Protein AF-K0SGG7-F1 (afdb_monomer_lite)

Sequence (186 aa):
MVKIPDVDVLGKLGVQNRNERGLVSVMPSTERYFGEELRRTAPKGVGAFLMSQSQQLAMELYESRIASMQRFVAMTVMFHQMGDRVQSFFPKISFGLLGYRMDRTHSIMRIATTASPVSGADVRDQMVELHLRLKIEKAVNLVIRHFNRWKAAKNKRELAELRSSMTMSPGSPSMDKIDEGSLKSE

pLDDT: mean 72.49, std 15.98, range [37.81, 96.38]

Organism: Thalassiosira oceanica (NCBI:txid159749)

Radius of gyration: 40.52 Å; chains: 1; bounding box: 66×115×80 Å

Foldseek 3Di:
DDDDCVVVVVVVVPPQCADPVRDNDDDPDPDPDPCPVVVVPDDPPDDPVVSVVVVVVVVCCCVVPPVVVVVVVVCVVVVVVVLVVVQVPCCVVVVNPDHRDSVVVVVVVVVVCVVDPCDPVNVVVVVVVVVVVVVVVVVVVVVVVVVVVVVVVVVVVVVVVVVVVVPPDPDDDDDDDDDDDDDDDD

Structure (mmCIF, N/CA/C/O backbone):
data_AF-K0SGG7-F1
#
_entry.id   AF-K0SGG7-F1
#
loop_
_atom_site.group_PDB
_atom_site.id
_atom_site.type_symbol
_atom_site.label_atom_id
_atom_site.label_alt_id
_atom_site.label_comp_id
_atom_site.label_asym_id
_atom_site.label_entity_id
_atom_site.label_seq_id
_atom_site.pdbx_PDB_ins_code
_atom_site.Cartn_x
_atom_site.Cartn_y
_atom_site.Cartn_z
_atom_site.occupancy
_atom_site.B_iso_or_equiv
_atom_site.auth_seq_id
_atom_site.auth_comp_id
_atom_site.auth_asym_id
_atom_site.auth_atom_id
_atom_site.pdbx_PDB_model_num
ATOM 1 N N . MET A 1 1 ? -12.106 -39.155 31.235 1.00 37.81 1 MET A N 1
ATOM 2 C CA . MET A 1 1 ? -11.267 -38.894 30.046 1.00 37.81 1 MET A CA 1
ATOM 3 C C . MET A 1 1 ? -12.008 -37.869 29.193 1.00 37.81 1 MET A C 1
ATOM 5 O O . MET A 1 1 ? -13.002 -38.212 28.567 1.00 37.81 1 MET A O 1
ATOM 9 N N . VAL A 1 2 ? -11.651 -36.588 29.323 1.00 40.16 2 VAL A N 1
ATOM 10 C CA . VAL A 1 2 ? -12.364 -35.461 28.695 1.00 40.16 2 VAL A CA 1
ATOM 11 C C . VAL A 1 2 ? -12.001 -35.438 27.211 1.00 40.16 2 VAL A C 1
ATOM 13 O O . VAL A 1 2 ? -10.838 -35.247 26.871 1.00 40.16 2 VAL A O 1
ATOM 16 N N . LYS A 1 3 ? -12.972 -35.702 26.330 1.00 42.56 3 LYS A N 1
ATOM 17 C CA . LYS A 1 3 ? -12.786 -35.583 24.878 1.00 42.56 3 LYS A CA 1
ATOM 18 C C . LYS A 1 3 ? -12.778 -34.099 24.527 1.00 42.56 3 LYS A C 1
ATOM 20 O O . LYS A 1 3 ? -13.808 -33.444 24.641 1.00 42.56 3 LYS A O 1
ATOM 25 N N . ILE A 1 4 ? -11.610 -33.582 24.164 1.00 44.66 4 ILE A N 1
ATOM 26 C CA . ILE A 1 4 ? -11.428 -32.194 23.739 1.00 44.66 4 ILE A CA 1
ATOM 27 C C . ILE A 1 4 ? -11.981 -32.078 22.304 1.00 44.66 4 ILE A C 1
ATOM 29 O O . ILE A 1 4 ? -11.434 -32.724 21.409 1.00 44.66 4 ILE A O 1
ATOM 33 N N . PRO A 1 5 ? -13.057 -31.306 22.066 1.00 55.66 5 PRO A N 1
ATOM 34 C CA . PRO A 1 5 ? -13.707 -31.199 20.755 1.00 55.66 5 PRO A CA 1
ATOM 35 C C . PRO A 1 5 ? -12.853 -30.475 19.698 1.00 55.66 5 PRO A C 1
ATOM 37 O O . PRO A 1 5 ? -13.128 -30.590 18.506 1.00 55.66 5 PRO A O 1
ATOM 40 N N . ASP A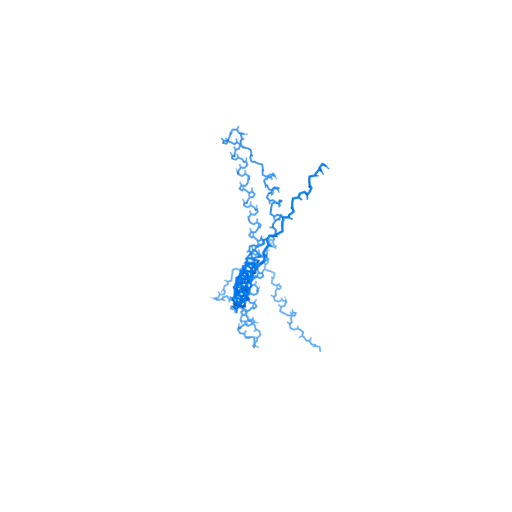 1 6 ? -11.791 -29.778 20.108 1.00 48.44 6 ASP A N 1
ATOM 41 C CA . ASP A 1 6 ? -10.968 -28.953 19.215 1.00 48.44 6 ASP A CA 1
ATOM 42 C C . ASP A 1 6 ? -10.125 -29.775 18.223 1.00 48.44 6 ASP A C 1
ATOM 44 O O . ASP A 1 6 ? -9.801 -29.300 17.133 1.00 48.44 6 ASP A O 1
ATOM 48 N N . VAL A 1 7 ? -9.812 -31.037 18.546 1.00 52.78 7 VAL A N 1
ATOM 49 C CA . VAL A 1 7 ? -8.990 -31.909 17.683 1.00 52.78 7 VAL A CA 1
ATOM 50 C C . VAL A 1 7 ? -9.798 -32.463 16.499 1.00 52.78 7 VAL A C 1
ATOM 52 O O . VAL A 1 7 ? -9.273 -32.583 15.393 1.00 52.78 7 VAL A O 1
ATOM 55 N N . ASP A 1 8 ? -11.098 -32.716 16.688 1.00 49.19 8 ASP A N 1
ATOM 56 C CA . ASP A 1 8 ? -11.995 -33.194 15.621 1.00 49.19 8 ASP A CA 1
ATOM 57 C C . ASP A 1 8 ? -12.327 -32.093 14.596 1.00 49.19 8 ASP A C 1
ATOM 59 O O . ASP A 1 8 ? -12.570 -32.377 13.420 1.00 49.19 8 ASP A O 1
ATOM 63 N N . VAL A 1 9 ? -12.302 -30.821 15.010 1.00 52.97 9 VAL A N 1
ATOM 64 C CA . VAL A 1 9 ? -12.482 -29.672 14.104 1.00 52.97 9 VAL A CA 1
ATOM 65 C C . VAL A 1 9 ? -11.245 -29.480 13.217 1.00 52.97 9 VAL A C 1
ATOM 67 O O . VAL A 1 9 ? -11.381 -29.223 12.021 1.00 52.97 9 VAL A O 1
ATOM 70 N N . LEU A 1 10 ? -10.042 -29.700 13.761 1.00 45.69 10 LEU A N 1
ATOM 71 C CA . LEU A 1 10 ? -8.783 -29.684 13.004 1.00 45.69 10 LEU A CA 1
ATOM 72 C C . LEU A 1 10 ? -8.690 -30.826 11.979 1.00 45.69 10 LEU A C 1
ATOM 74 O O . LEU A 1 10 ? -8.174 -30.617 10.882 1.00 45.69 10 LEU A O 1
ATOM 78 N N . GLY A 1 11 ? -9.254 -32.000 12.281 1.00 47.16 11 GLY A N 1
ATOM 79 C CA . GLY A 1 11 ? -9.322 -33.127 11.342 1.00 47.16 11 GLY A CA 1
ATOM 80 C C . GLY A 1 11 ? -10.109 -32.821 10.059 1.00 47.16 11 GLY A C 1
ATOM 81 O O . GLY A 1 11 ? -9.769 -33.327 8.991 1.00 47.16 11 GLY A O 1
ATOM 82 N N . LYS A 1 12 ? -11.108 -31.928 10.123 1.00 50.53 12 LYS A N 1
ATOM 83 C CA . LYS A 1 12 ? -11.888 -31.480 8.952 1.00 50.53 12 LYS A CA 1
ATOM 84 C C . LYS A 1 12 ? -11.182 -30.426 8.097 1.00 50.53 12 LYS A C 1
ATOM 86 O O . LYS A 1 12 ? -11.562 -30.238 6.947 1.00 50.53 12 LYS A O 1
ATOM 91 N N . LEU A 1 13 ? -10.145 -29.769 8.617 1.00 48.81 13 LEU A N 1
ATOM 92 C CA . LEU A 1 13 ? -9.285 -28.864 7.842 1.00 48.81 13 LEU A CA 1
ATOM 93 C C . LEU A 1 13 ? -8.220 -29.625 7.031 1.00 48.81 13 LEU A C 1
ATOM 95 O O . LEU A 1 13 ? -7.552 -29.037 6.185 1.00 48.81 13 LEU A O 1
ATOM 99 N N . GLY A 1 14 ? -8.088 -30.938 7.247 1.00 47.44 14 GLY A N 1
ATOM 100 C CA . GLY A 1 14 ? -7.178 -31.833 6.530 1.00 47.44 14 GLY A CA 1
ATOM 101 C C . GLY A 1 14 ? -7.627 -32.226 5.118 1.00 47.44 14 GLY A C 1
ATOM 102 O O . GLY A 1 14 ? -7.143 -33.230 4.596 1.00 47.44 14 GLY A O 1
ATOM 103 N N . VAL A 1 15 ? -8.545 -31.482 4.486 1.00 55.03 15 VAL A N 1
ATOM 104 C CA . VAL A 1 15 ? -8.919 -31.730 3.086 1.00 55.03 15 VAL A CA 1
ATOM 105 C C . VAL A 1 15 ? -7.696 -31.461 2.211 1.00 55.03 15 VAL A C 1
ATOM 107 O O . VAL A 1 15 ? -7.293 -30.315 2.000 1.00 55.03 15 VAL A O 1
ATOM 110 N N . GLN A 1 16 ? -7.093 -32.534 1.696 1.00 53.56 16 GLN A N 1
ATOM 111 C CA . GLN A 1 16 ? -6.035 -32.480 0.693 1.00 53.56 16 GLN A CA 1
ATOM 112 C C . GLN A 1 16 ? -6.630 -32.013 -0.637 1.00 53.56 16 GLN A C 1
ATOM 114 O O . GLN A 1 16 ? -6.822 -32.792 -1.561 1.00 53.56 16 GLN A O 1
ATOM 119 N N . ASN A 1 17 ? -6.937 -30.723 -0.745 1.00 56.38 17 ASN A N 1
ATOM 120 C CA . ASN A 1 17 ? -7.417 -30.118 -1.982 1.00 56.38 17 ASN A CA 1
ATOM 121 C C . ASN A 1 17 ? -6.219 -29.848 -2.906 1.00 56.38 17 ASN A C 1
ATOM 123 O O . ASN A 1 17 ? -5.926 -28.706 -3.245 1.00 56.38 17 ASN A O 1
ATOM 127 N N . ARG A 1 18 ? -5.424 -30.885 -3.198 1.00 58.94 18 ARG A N 1
ATOM 128 C CA . ARG A 1 18 ? -4.239 -30.808 -4.057 1.00 58.94 18 ARG A CA 1
ATOM 129 C C . ARG A 1 18 ? -4.514 -31.550 -5.358 1.00 58.94 18 ARG A C 1
ATOM 131 O O . ARG A 1 18 ? -4.911 -32.707 -5.334 1.00 58.94 18 ARG A O 1
ATOM 138 N N . ASN A 1 19 ? -4.268 -30.891 -6.484 1.00 61.97 19 ASN A N 1
ATOM 139 C CA . ASN A 1 19 ? -4.365 -31.515 -7.805 1.00 61.97 19 ASN A CA 1
ATOM 140 C C . ASN A 1 19 ? -3.227 -32.535 -7.995 1.00 61.97 19 ASN A C 1
ATOM 142 O O . ASN A 1 19 ? -2.261 -32.520 -7.236 1.00 61.97 19 ASN A O 1
ATOM 146 N N . GLU A 1 20 ? -3.266 -33.351 -9.055 1.00 68.88 20 GLU A N 1
ATOM 147 C CA . GLU A 1 20 ? -2.219 -34.345 -9.400 1.00 68.88 20 GLU A CA 1
ATOM 148 C C . GLU A 1 20 ? -0.790 -33.761 -9.456 1.00 68.88 20 GLU A C 1
ATOM 150 O O . GLU A 1 20 ? 0.199 -34.473 -9.319 1.00 68.88 20 GLU A O 1
ATOM 155 N N . ARG A 1 21 ? -0.670 -32.435 -9.605 1.00 65.50 21 ARG A N 1
ATOM 156 C CA . ARG A 1 21 ? 0.591 -31.674 -9.588 1.00 65.50 21 ARG A CA 1
ATOM 157 C C . ARG A 1 21 ? 1.017 -31.179 -8.196 1.00 65.50 21 ARG A C 1
ATOM 159 O O . ARG A 1 21 ? 1.924 -30.362 -8.092 1.00 65.50 21 ARG A O 1
ATOM 166 N N . GLY A 1 22 ? 0.326 -31.582 -7.132 1.00 61.31 22 GLY A N 1
ATOM 167 C CA . GLY A 1 22 ? 0.581 -31.154 -5.751 1.00 61.31 22 GLY A CA 1
ATOM 168 C C . GLY A 1 22 ? 0.162 -29.713 -5.423 1.00 61.31 22 GLY A C 1
ATOM 169 O O . GLY A 1 22 ? 0.377 -29.258 -4.300 1.00 61.31 22 GLY A O 1
ATOM 170 N N . LEU A 1 23 ? -0.444 -28.993 -6.372 1.00 59.16 23 LEU A N 1
ATOM 171 C CA . LEU A 1 23 ? -0.914 -27.619 -6.187 1.00 59.16 23 LEU A CA 1
ATOM 172 C C . LEU A 1 23 ? -2.240 -27.600 -5.434 1.00 59.16 23 LEU A C 1
ATOM 174 O O . LEU A 1 23 ? -3.168 -28.304 -5.827 1.00 59.16 23 LEU A O 1
ATOM 178 N N . VAL A 1 24 ? -2.334 -26.766 -4.395 1.00 62.03 24 VAL A N 1
ATOM 179 C CA . VAL A 1 24 ? -3.589 -26.543 -3.669 1.00 62.03 24 VAL A CA 1
ATOM 180 C C . VAL A 1 24 ? -4.576 -25.842 -4.602 1.00 62.03 24 VAL A C 1
ATOM 182 O O . VAL A 1 24 ? -4.374 -24.684 -4.961 1.00 62.03 24 VAL A O 1
ATOM 185 N N . SER A 1 25 ? -5.622 -26.549 -5.012 1.00 55.91 25 SER A N 1
ATOM 186 C CA . SER A 1 25 ? -6.705 -26.023 -5.832 1.00 55.91 25 SER A CA 1
ATOM 187 C C . SER A 1 25 ? -7.903 -25.781 -4.940 1.00 55.91 25 SER A C 1
ATOM 189 O O . SER A 1 25 ? -8.559 -26.713 -4.485 1.00 55.91 25 SER A O 1
ATOM 191 N N . VAL A 1 26 ? -8.187 -24.512 -4.670 1.00 61.28 26 VAL A N 1
ATOM 192 C CA . VAL A 1 26 ? -9.424 -24.136 -3.993 1.00 61.28 26 VAL A CA 1
ATOM 193 C C . VAL A 1 26 ? -10.529 -24.202 -5.040 1.00 61.28 26 VAL A C 1
ATOM 195 O O . VAL A 1 26 ? -10.534 -23.419 -5.989 1.00 61.28 26 VAL A O 1
ATOM 198 N N . MET A 1 27 ? -11.428 -25.177 -4.909 1.00 59.50 27 MET A N 1
ATOM 199 C CA . MET A 1 27 ? -12.623 -25.235 -5.747 1.00 59.50 27 MET A CA 1
ATOM 200 C C . MET A 1 27 ? -13.477 -23.980 -5.504 1.00 59.50 27 MET A C 1
ATOM 202 O O . MET A 1 27 ? -13.583 -23.536 -4.357 1.00 59.50 27 MET A O 1
ATOM 206 N N . PRO A 1 28 ? -14.069 -23.384 -6.554 1.00 66.44 28 PRO A N 1
ATOM 207 C CA . PRO A 1 28 ? -14.982 -22.262 -6.384 1.00 66.44 28 PRO A CA 1
ATOM 208 C C . PRO A 1 28 ? -16.158 -22.688 -5.498 1.00 66.44 28 PRO A C 1
ATOM 210 O O . PRO A 1 28 ? -16.690 -23.787 -5.656 1.00 66.44 28 PRO A O 1
ATOM 213 N N . SER A 1 29 ? -16.546 -21.826 -4.556 1.00 66.62 29 SER A N 1
ATOM 214 C CA . SER A 1 29 ? -17.662 -22.110 -3.652 1.00 66.62 29 SER A CA 1
ATOM 215 C C . SER A 1 29 ? -18.959 -22.274 -4.446 1.00 66.62 29 SER A C 1
ATOM 217 O O . SER A 1 29 ? -19.308 -21.416 -5.257 1.00 66.62 29 SER A O 1
ATOM 219 N N . THR A 1 30 ? -19.672 -23.373 -4.205 1.00 78.06 30 THR A N 1
ATOM 220 C CA . THR A 1 30 ? -21.016 -23.627 -4.747 1.00 78.06 30 THR A CA 1
ATOM 221 C C . THR A 1 30 ? -22.123 -23.198 -3.781 1.00 78.06 30 THR A C 1
ATOM 223 O O . THR A 1 30 ? -23.287 -23.533 -3.994 1.00 78.06 30 THR A O 1
ATOM 226 N N . GLU A 1 31 ? -21.773 -22.507 -2.694 1.00 76.69 31 GLU A N 1
ATOM 227 C CA . GLU A 1 31 ? -22.729 -22.037 -1.693 1.00 76.69 31 GLU A CA 1
ATOM 228 C C . GLU A 1 31 ? -23.662 -20.964 -2.273 1.00 76.69 31 GLU A C 1
ATOM 230 O O . GLU A 1 31 ? -23.243 -20.082 -3.026 1.00 76.69 31 GLU A O 1
ATOM 235 N N . ARG A 1 32 ? -24.941 -20.999 -1.881 1.00 73.94 32 ARG A N 1
ATOM 236 C CA . ARG A 1 32 ? -25.926 -19.961 -2.226 1.00 73.94 32 ARG A CA 1
ATOM 237 C C . ARG A 1 32 ? -25.640 -18.644 -1.519 1.00 73.94 32 ARG A C 1
ATOM 239 O O . ARG A 1 32 ? -25.961 -17.582 -2.045 1.00 73.94 32 ARG A O 1
ATOM 246 N N . TYR A 1 33 ? -25.086 -18.716 -0.315 1.00 66.88 33 TYR A N 1
ATOM 247 C CA . TYR A 1 33 ? -24.616 -17.563 0.435 1.00 66.88 33 TYR A CA 1
ATOM 248 C C . TYR A 1 33 ? -23.367 -17.941 1.224 1.00 66.88 33 TYR A C 1
ATOM 250 O O . TYR A 1 33 ? -23.229 -19.065 1.698 1.00 66.88 33 TYR A O 1
ATOM 258 N N . PHE A 1 34 ? -22.467 -16.976 1.379 1.00 62.06 34 PHE A N 1
ATOM 259 C CA . PHE A 1 34 ? -21.179 -17.190 2.025 1.00 62.06 34 PHE A CA 1
ATOM 260 C C . PHE A 1 34 ? -21.370 -17.651 3.481 1.00 62.06 34 PHE A C 1
ATOM 262 O O . PHE A 1 34 ? -21.938 -16.920 4.297 1.00 62.06 34 PHE A O 1
ATOM 269 N N . GLY A 1 35 ? -20.914 -18.861 3.820 1.00 67.94 35 GLY A N 1
ATOM 270 C CA . GLY A 1 35 ? -21.100 -19.451 5.153 1.00 67.94 35 GLY A CA 1
ATOM 271 C C . GLY A 1 35 ? -22.270 -20.412 5.298 1.00 67.94 35 GLY A C 1
ATOM 272 O O . GLY A 1 35 ? -22.618 -20.776 6.425 1.00 67.94 35 GLY A O 1
ATOM 273 N N . GLU A 1 36 ? -22.892 -20.818 4.195 1.00 73.62 36 GLU A N 1
ATOM 274 C CA . GLU A 1 36 ? -23.931 -21.844 4.190 1.00 73.62 36 GLU A CA 1
ATOM 275 C C . GLU A 1 36 ? -23.419 -23.172 4.768 1.00 73.62 36 GLU A C 1
ATOM 277 O O . GLU A 1 36 ? -24.056 -23.732 5.668 1.00 73.62 36 GLU A O 1
ATOM 282 N N . GLU A 1 37 ? -22.238 -23.641 4.353 1.00 73.56 37 GLU A N 1
ATOM 283 C CA . GLU A 1 37 ? -21.647 -24.862 4.902 1.00 73.56 37 GLU A CA 1
ATOM 284 C C . GLU A 1 37 ? -21.170 -24.679 6.339 1.00 73.56 37 GLU A C 1
ATOM 286 O O . GLU A 1 37 ? -21.310 -25.590 7.161 1.00 73.56 37 GLU A O 1
ATOM 291 N N . LEU A 1 38 ? -20.673 -23.489 6.688 1.00 70.81 38 LEU A N 1
ATOM 292 C CA . LEU A 1 38 ? -20.283 -23.179 8.062 1.00 70.81 38 LEU A CA 1
ATOM 293 C C . LEU A 1 38 ? -21.497 -23.278 8.995 1.00 70.81 38 LEU A C 1
ATOM 295 O O . LEU A 1 38 ? -21.431 -23.921 10.040 1.00 70.81 38 LEU A O 1
ATOM 299 N N . ARG A 1 39 ? -22.645 -22.714 8.592 1.00 71.31 39 ARG A N 1
ATOM 300 C CA . ARG A 1 39 ? -23.912 -22.815 9.335 1.00 71.31 39 ARG A CA 1
ATOM 301 C C . ARG A 1 39 ? -24.414 -24.253 9.425 1.00 71.31 39 ARG A C 1
ATOM 303 O O . ARG A 1 39 ? -24.956 -24.641 10.456 1.00 71.31 39 ARG A O 1
ATOM 310 N N . ARG A 1 40 ? -24.227 -25.043 8.366 1.00 75.38 40 ARG A N 1
ATOM 311 C CA . ARG A 1 40 ? -24.611 -26.461 8.322 1.00 75.38 40 ARG A CA 1
ATOM 312 C C . ARG A 1 40 ? -23.744 -27.338 9.229 1.00 75.38 40 ARG A C 1
ATOM 314 O O . ARG A 1 40 ? -24.234 -28.336 9.751 1.00 75.38 40 ARG A O 1
ATOM 321 N N . THR A 1 41 ? -22.475 -26.985 9.405 1.00 75.94 41 THR A N 1
ATOM 322 C CA . THR A 1 41 ? -21.497 -27.760 10.186 1.00 75.94 41 THR A CA 1
ATOM 323 C C . THR A 1 41 ? -21.321 -27.272 11.624 1.00 75.94 41 THR A C 1
ATOM 325 O O . THR A 1 41 ? -20.716 -27.984 12.430 1.00 75.94 41 THR A O 1
ATOM 328 N N . ALA A 1 42 ? -21.864 -26.103 11.969 1.00 72.25 42 ALA A N 1
ATOM 329 C CA . ALA A 1 42 ? -21.743 -25.527 13.300 1.00 72.25 42 ALA A CA 1
ATOM 330 C C . ALA A 1 42 ? -22.472 -26.348 14.388 1.00 72.25 42 ALA A C 1
ATOM 332 O O . ALA A 1 42 ? -23.571 -26.865 14.158 1.00 72.25 42 ALA A O 1
ATOM 333 N N . PRO A 1 43 ? -21.903 -26.437 15.607 1.00 76.62 43 PRO A N 1
ATOM 334 C CA . PRO A 1 43 ? -22.569 -27.040 16.757 1.00 76.62 43 PRO A CA 1
ATOM 335 C C . PRO A 1 43 ? -23.897 -26.341 17.074 1.00 76.62 43 PRO A C 1
ATOM 337 O O . PRO A 1 43 ? -24.001 -25.112 17.036 1.00 76.62 43 PRO A O 1
ATOM 340 N N . LYS A 1 44 ? -24.920 -27.122 17.443 1.00 71.94 44 LYS A N 1
ATOM 341 C CA . LYS A 1 44 ? -26.218 -26.580 17.871 1.00 71.94 44 LYS A CA 1
ATOM 342 C C . LYS A 1 44 ? -26.013 -25.699 19.112 1.00 71.94 44 LYS A C 1
ATOM 344 O O . LYS A 1 44 ? -25.571 -26.198 20.140 1.00 71.94 44 LYS A O 1
ATOM 349 N N . GLY A 1 45 ? -26.329 -24.406 19.003 1.00 69.94 45 GLY A N 1
ATOM 350 C CA . GLY A 1 45 ? -26.199 -23.425 20.091 1.00 69.94 45 GLY A CA 1
ATOM 351 C C . GLY A 1 45 ? -25.192 -22.297 19.839 1.00 69.94 45 GLY A C 1
ATOM 352 O O . GLY A 1 45 ? -25.177 -21.331 20.598 1.00 69.94 45 GLY A O 1
ATOM 353 N N . VAL A 1 46 ? -24.391 -22.357 18.769 1.00 70.94 46 VAL A N 1
ATOM 354 C CA . VAL A 1 46 ? -23.535 -21.225 18.379 1.00 70.94 46 VAL A CA 1
ATOM 355 C C . VAL A 1 46 ? -24.406 -20.113 17.790 1.00 70.94 46 VAL A C 1
ATOM 357 O O . VAL A 1 46 ? -25.076 -20.296 16.774 1.00 70.94 46 VAL A O 1
ATOM 360 N N . GLY A 1 47 ? -24.424 -18.953 18.449 1.00 74.62 47 GLY A N 1
ATOM 361 C CA . GLY A 1 47 ? -25.181 -17.789 17.993 1.00 74.62 47 GLY A CA 1
ATOM 362 C C . GLY A 1 47 ? -24.651 -17.240 16.664 1.00 74.62 47 GLY A C 1
ATOM 363 O O . GLY A 1 47 ? -23.441 -17.205 16.436 1.00 74.62 47 GLY A O 1
ATOM 364 N N . ALA A 1 48 ? -25.555 -16.747 15.810 1.00 74.25 48 ALA A N 1
ATOM 365 C CA . ALA A 1 48 ? -25.229 -16.198 14.486 1.00 74.25 48 ALA A CA 1
ATOM 366 C C . ALA A 1 48 ? -24.142 -15.102 14.524 1.00 74.25 48 ALA A C 1
ATOM 368 O O . ALA A 1 48 ? -23.347 -14.974 13.597 1.00 74.25 48 ALA A O 1
ATOM 369 N N . PHE A 1 49 ? -24.068 -14.355 15.627 1.00 76.06 49 PHE A N 1
ATOM 370 C CA . PHE A 1 49 ? -23.068 -13.313 15.845 1.00 76.06 49 PHE A CA 1
ATOM 371 C C . PHE A 1 49 ? -21.631 -13.854 15.961 1.00 76.06 49 PHE A C 1
ATOM 373 O O . PHE A 1 49 ? -20.721 -13.313 15.337 1.00 76.06 49 PHE A O 1
ATOM 380 N N . LEU A 1 50 ? -21.420 -14.950 16.700 1.00 76.00 50 LEU A N 1
ATOM 381 C CA . LEU A 1 50 ? -20.096 -15.577 16.830 1.00 76.00 50 LEU A CA 1
ATOM 382 C C . LEU A 1 50 ? -19.635 -16.185 15.503 1.00 76.00 50 LEU A C 1
ATOM 384 O O . LEU A 1 50 ? -18.458 -16.102 15.157 1.00 76.00 50 LEU A O 1
ATOM 388 N N . MET A 1 51 ? -20.573 -16.735 14.727 1.00 74.06 51 MET A N 1
ATOM 389 C CA . MET A 1 51 ? -20.277 -17.236 13.386 1.00 74.06 51 MET A CA 1
ATOM 390 C C . MET A 1 51 ? -19.807 -16.108 12.465 1.00 74.06 51 MET A C 1
ATOM 392 O O . MET A 1 51 ? -18.747 -16.233 11.856 1.00 74.06 51 MET A O 1
ATOM 396 N N . SER A 1 52 ? -20.521 -14.979 12.443 1.00 77.31 52 SER A N 1
ATOM 397 C CA . SER A 1 52 ? -20.127 -13.800 11.662 1.00 77.31 52 SER A CA 1
ATOM 398 C C . SER A 1 52 ? -18.732 -13.291 12.036 1.00 77.31 52 SER A C 1
ATOM 400 O O . SER A 1 52 ? -17.947 -12.972 11.147 1.00 77.31 52 SER A O 1
ATOM 402 N N . GLN A 1 53 ? -18.392 -13.242 13.330 1.00 77.50 53 GLN A N 1
ATOM 403 C CA . GLN A 1 53 ? -17.053 -12.827 13.764 1.00 77.50 53 GLN A CA 1
ATOM 404 C C . GLN A 1 53 ? -15.966 -13.801 13.309 1.00 77.50 53 GLN A C 1
ATOM 406 O O . GLN A 1 53 ? -14.928 -13.374 12.812 1.00 77.50 53 GLN A O 1
ATOM 411 N N . SER A 1 54 ? -16.207 -15.109 13.434 1.00 77.69 54 SER A N 1
ATOM 412 C CA . SER A 1 54 ? -15.243 -16.121 12.988 1.00 77.69 54 SER A CA 1
ATOM 413 C C . SER A 1 54 ? -14.988 -16.051 11.478 1.00 77.69 54 SER A C 1
ATOM 415 O O . SER A 1 54 ? -13.850 -16.191 11.032 1.00 77.69 54 SER A O 1
ATOM 417 N N . GLN A 1 55 ? -16.028 -15.759 10.692 1.00 78.44 55 GLN A N 1
ATOM 418 C CA . GLN A 1 55 ? -15.912 -15.569 9.249 1.00 78.44 55 GLN A CA 1
ATOM 419 C C . GLN A 1 55 ? -15.161 -14.293 8.896 1.00 78.44 55 GLN A C 1
ATOM 421 O O . GLN A 1 55 ? -14.300 -14.319 8.019 1.00 78.44 55 GLN A O 1
ATOM 426 N N . GLN A 1 56 ? -15.463 -13.188 9.578 1.00 78.19 56 GLN A N 1
ATOM 427 C CA . GLN A 1 56 ? -14.756 -11.931 9.371 1.00 78.19 56 GLN A CA 1
ATOM 428 C C . GLN A 1 56 ? -13.263 -12.091 9.671 1.00 78.19 56 GLN A C 1
ATOM 430 O O . GLN A 1 56 ? -12.433 -11.728 8.842 1.00 78.19 56 GLN A O 1
ATOM 435 N N . LEU A 1 57 ? -12.925 -12.740 10.787 1.00 77.62 57 LEU A N 1
ATOM 436 C CA . LEU A 1 57 ? -11.542 -13.041 11.142 1.00 77.62 57 LEU A CA 1
ATOM 437 C C . LEU A 1 57 ? -10.857 -13.918 10.082 1.00 77.62 57 LEU A C 1
ATOM 439 O O . LEU A 1 57 ? -9.723 -13.648 9.694 1.00 77.62 57 LEU A O 1
ATOM 443 N N . ALA A 1 58 ? -11.536 -14.951 9.576 1.00 77.88 58 ALA A N 1
ATOM 444 C CA . ALA A 1 58 ? -10.991 -15.809 8.525 1.00 77.88 58 ALA A CA 1
ATOM 445 C C . ALA A 1 58 ? -10.729 -15.038 7.219 1.00 77.88 58 ALA A C 1
ATOM 447 O O . ALA A 1 58 ? -9.688 -15.235 6.589 1.00 77.88 58 ALA A O 1
ATOM 448 N N . MET A 1 59 ? -11.632 -14.131 6.833 1.00 77.19 59 MET A N 1
ATOM 449 C CA . MET A 1 59 ? -11.446 -13.263 5.666 1.00 77.19 59 MET A CA 1
ATOM 450 C C . MET A 1 59 ? -10.282 -12.291 5.860 1.00 77.19 59 MET A C 1
ATOM 452 O O . MET A 1 59 ? -9.451 -12.158 4.965 1.00 77.19 59 MET A O 1
ATOM 456 N N . GLU A 1 60 ? -10.172 -11.660 7.029 1.00 76.06 60 GLU A N 1
ATOM 457 C CA . GLU A 1 60 ? -9.062 -10.759 7.353 1.00 76.06 60 GLU A CA 1
ATOM 458 C C . GLU A 1 60 ? -7.712 -11.492 7.341 1.00 76.06 60 GLU A C 1
ATOM 460 O O . GLU A 1 60 ? -6.724 -10.984 6.805 1.00 76.06 60 GLU A O 1
ATOM 465 N N . LEU A 1 61 ? -7.655 -12.719 7.865 1.00 77.50 61 LEU A N 1
ATOM 466 C CA . LEU A 1 61 ? -6.451 -13.553 7.826 1.00 77.50 61 LEU A CA 1
ATOM 467 C C . LEU A 1 61 ? -6.086 -13.977 6.398 1.00 77.50 61 LEU A C 1
ATOM 469 O O . LEU A 1 61 ? -4.913 -13.912 6.023 1.00 77.50 61 LEU A O 1
ATOM 473 N N . TYR A 1 62 ? -7.067 -14.374 5.586 1.00 82.44 62 TYR A N 1
ATOM 474 C CA . TYR A 1 62 ? -6.840 -14.702 4.179 1.00 82.44 62 TYR A CA 1
ATOM 475 C C . TYR A 1 62 ? -6.317 -13.491 3.399 1.00 82.44 62 TYR A C 1
ATOM 477 O O . TYR A 1 62 ? -5.311 -13.594 2.692 1.00 82.44 62 TYR A O 1
ATOM 485 N N . GLU A 1 63 ? -6.960 -12.338 3.566 1.00 76.25 63 GLU A N 1
ATOM 486 C CA . GLU A 1 63 ? -6.610 -11.104 2.869 1.00 76.25 63 GLU A CA 1
ATOM 487 C C . GLU A 1 63 ? -5.213 -10.610 3.270 1.00 76.25 63 GLU A C 1
ATOM 489 O O . GLU A 1 63 ? -4.380 -10.300 2.415 1.00 76.25 63 GLU A O 1
ATOM 494 N N . SER A 1 64 ? -4.924 -10.599 4.574 1.00 74.38 64 SER A N 1
ATOM 495 C CA . SER A 1 64 ? -3.655 -10.102 5.114 1.00 74.38 64 SER A CA 1
ATOM 496 C C . SER A 1 64 ? -2.462 -11.015 4.836 1.00 74.38 64 SER A C 1
ATOM 498 O O . SER A 1 64 ? -1.340 -10.510 4.737 1.00 74.38 64 SER A O 1
ATOM 500 N N . ARG A 1 65 ? -2.660 -12.334 4.698 1.00 77.12 65 ARG A N 1
ATOM 501 C CA . ARG A 1 65 ? -1.564 -13.304 4.515 1.00 77.12 65 ARG A CA 1
ATOM 502 C C . ARG A 1 65 ? -1.462 -13.851 3.101 1.00 77.12 65 ARG A C 1
ATOM 504 O O . ARG A 1 65 ? -0.380 -13.838 2.523 1.00 77.12 65 ARG A O 1
ATOM 511 N N . ILE A 1 66 ? -2.555 -14.380 2.564 1.00 80.25 66 ILE A N 1
ATOM 512 C CA . ILE A 1 66 ? -2.524 -15.140 1.313 1.00 80.25 66 ILE A CA 1
ATOM 513 C C . ILE A 1 66 ? -2.727 -14.205 0.127 1.00 80.25 66 ILE A C 1
ATOM 515 O O . ILE A 1 66 ? -1.881 -14.168 -0.767 1.00 80.25 66 ILE A O 1
ATOM 519 N N . ALA A 1 67 ? -3.802 -13.416 0.131 1.00 79.50 67 ALA A N 1
ATOM 520 C CA . ALA A 1 67 ? -4.114 -12.532 -0.987 1.00 79.50 67 ALA A CA 1
ATOM 521 C C . ALA A 1 67 ? -3.057 -11.430 -1.148 1.00 79.50 67 ALA A C 1
ATOM 523 O O . ALA A 1 67 ? -2.593 -11.171 -2.259 1.00 79.50 67 ALA A O 1
ATOM 524 N N . SER A 1 68 ? -2.612 -10.823 -0.043 1.00 80.06 68 SER A N 1
ATOM 525 C CA . SER A 1 68 ? -1.527 -9.834 -0.045 1.00 80.06 68 SER A CA 1
ATOM 526 C C . SER A 1 68 ? -0.234 -10.390 -0.662 1.00 80.06 68 SER A C 1
ATOM 528 O O . SER A 1 68 ? 0.360 -9.745 -1.527 1.00 80.06 68 SER A O 1
ATOM 530 N N . MET A 1 69 ? 0.163 -11.612 -0.294 1.00 84.12 69 MET A N 1
ATOM 531 C CA . MET A 1 69 ? 1.351 -12.281 -0.823 1.00 84.12 69 MET A CA 1
ATOM 532 C C . MET A 1 69 ? 1.198 -12.608 -2.309 1.00 84.12 69 MET A C 1
ATOM 534 O O . MET A 1 69 ? 2.115 -12.358 -3.088 1.00 84.12 69 MET A O 1
ATOM 538 N N . GLN A 1 70 ? 0.037 -13.113 -2.729 1.00 83.50 70 GLN A N 1
ATOM 539 C CA . GLN A 1 70 ? -0.241 -13.380 -4.142 1.00 83.50 70 GLN A CA 1
ATOM 540 C C . GLN A 1 70 ? -0.161 -12.101 -4.981 1.00 83.50 70 GLN A C 1
ATOM 542 O O . GLN A 1 70 ? 0.486 -12.100 -6.029 1.00 83.50 70 GLN A O 1
ATOM 547 N N . ARG A 1 71 ? -0.741 -10.991 -4.503 1.00 85.88 71 ARG A N 1
ATOM 548 C CA . ARG A 1 71 ? -0.637 -9.686 -5.175 1.00 85.88 71 ARG A CA 1
ATOM 549 C C . ARG A 1 71 ? 0.800 -9.177 -5.212 1.00 85.88 71 ARG A C 1
ATOM 551 O O . ARG A 1 71 ? 1.218 -8.653 -6.238 1.00 85.88 71 ARG A O 1
ATOM 558 N N . PHE A 1 72 ? 1.571 -9.362 -4.142 1.00 84.44 72 PHE A N 1
ATOM 559 C CA . PHE A 1 72 ? 2.979 -8.970 -4.101 1.00 84.44 72 PHE A CA 1
ATOM 560 C C . PHE A 1 72 ? 3.836 -9.757 -5.104 1.00 84.44 72 PHE A C 1
ATOM 562 O O . PHE A 1 72 ? 4.616 -9.167 -5.855 1.00 84.44 72 PHE A O 1
ATOM 569 N N . VAL A 1 73 ? 3.660 -11.079 -5.170 1.00 87.75 73 VAL A N 1
ATOM 570 C CA . VAL A 1 73 ? 4.365 -11.934 -6.136 1.00 87.75 73 VAL A CA 1
ATOM 571 C C . VAL A 1 73 ? 3.966 -11.565 -7.565 1.00 87.75 73 VAL A C 1
ATOM 573 O O . VAL A 1 73 ? 4.840 -11.357 -8.406 1.00 87.75 73 VAL A O 1
ATOM 576 N N . ALA A 1 74 ? 2.667 -11.405 -7.831 1.00 86.81 74 ALA A N 1
ATOM 577 C CA . ALA A 1 74 ? 2.172 -10.984 -9.139 1.00 86.81 74 ALA A CA 1
ATOM 578 C C . ALA A 1 74 ? 2.742 -9.617 -9.550 1.00 86.81 74 ALA A C 1
ATOM 580 O O . ALA A 1 74 ? 3.239 -9.473 -10.667 1.00 86.81 74 ALA A O 1
ATOM 581 N N . MET A 1 75 ? 2.746 -8.642 -8.634 1.00 85.94 75 MET A N 1
ATOM 582 C CA . MET A 1 75 ? 3.338 -7.324 -8.860 1.00 85.94 75 MET A CA 1
ATOM 583 C C . MET A 1 75 ? 4.827 -7.432 -9.188 1.00 85.94 75 MET A C 1
ATOM 585 O O . MET A 1 75 ? 5.270 -6.831 -10.159 1.00 85.94 75 MET A O 1
ATOM 589 N N . THR A 1 76 ? 5.582 -8.258 -8.461 1.00 84.81 76 THR A N 1
ATOM 590 C CA . THR A 1 76 ? 7.021 -8.450 -8.698 1.00 84.81 76 THR A CA 1
ATOM 591 C C . THR A 1 76 ? 7.298 -9.024 -10.090 1.00 84.81 76 THR A C 1
ATOM 593 O O . THR A 1 76 ? 8.178 -8.531 -10.796 1.00 84.81 76 THR A O 1
ATOM 596 N N . VAL A 1 77 ? 6.532 -10.033 -10.517 1.00 89.00 77 VAL A N 1
ATOM 597 C CA . VAL A 1 77 ? 6.687 -10.657 -11.842 1.00 89.00 77 VAL A CA 1
ATOM 598 C C . VAL A 1 77 ? 6.314 -9.680 -12.957 1.00 89.00 77 VAL A C 1
ATOM 600 O O . VAL A 1 77 ? 7.082 -9.506 -13.904 1.00 89.00 77 VAL A O 1
ATOM 603 N N . MET A 1 78 ? 5.170 -9.000 -12.833 1.00 85.25 78 MET A N 1
ATOM 604 C CA . MET A 1 78 ? 4.740 -8.008 -13.821 1.00 85.25 78 MET A CA 1
ATOM 605 C C . MET A 1 78 ? 5.729 -6.844 -13.907 1.00 85.25 78 MET A C 1
ATOM 607 O O . MET A 1 78 ? 6.097 -6.427 -15.003 1.00 85.25 78 MET A O 1
ATOM 611 N N . PHE A 1 79 ? 6.202 -6.345 -12.764 1.00 84.38 79 PHE A N 1
ATOM 612 C CA . PHE A 1 79 ? 7.175 -5.261 -12.701 1.00 84.38 79 PHE A CA 1
ATOM 613 C C . PHE A 1 79 ? 8.507 -5.654 -13.344 1.00 84.38 79 PHE A C 1
ATOM 615 O O . PHE A 1 79 ? 9.050 -4.883 -14.130 1.00 84.38 79 PHE A O 1
ATOM 622 N N . HIS A 1 80 ? 8.992 -6.875 -13.098 1.00 86.94 80 HIS A N 1
ATOM 623 C CA . HIS A 1 80 ? 10.195 -7.403 -13.741 1.00 86.94 80 HIS A CA 1
ATOM 624 C C . HIS A 1 80 ? 10.045 -7.468 -15.268 1.00 86.94 80 HIS A C 1
ATOM 626 O O . HIS A 1 80 ? 10.912 -6.992 -15.997 1.00 86.94 80 HIS A O 1
ATOM 632 N N . GLN A 1 81 ? 8.919 -7.991 -15.761 1.00 88.81 81 GLN A N 1
ATOM 633 C CA . GLN A 1 81 ? 8.664 -8.079 -17.199 1.00 88.81 81 GLN A CA 1
ATOM 634 C C . GLN A 1 81 ? 8.531 -6.695 -17.854 1.00 88.81 81 GLN A C 1
ATOM 636 O O . GLN A 1 81 ? 9.009 -6.480 -18.968 1.00 88.81 81 GLN A O 1
ATOM 641 N N . MET A 1 82 ? 7.888 -5.738 -17.179 1.00 85.31 82 MET A N 1
ATOM 642 C CA . MET A 1 82 ? 7.821 -4.354 -17.652 1.00 85.31 82 MET A CA 1
ATOM 643 C C . MET A 1 82 ? 9.203 -3.693 -17.659 1.00 85.31 82 MET A C 1
ATOM 645 O O . MET A 1 82 ? 9.541 -3.018 -18.629 1.00 85.31 82 MET A O 1
ATOM 649 N N . GLY A 1 83 ? 10.018 -3.919 -16.626 1.00 84.50 83 GLY A N 1
ATOM 650 C CA . GLY A 1 83 ? 11.384 -3.409 -16.536 1.00 84.50 83 GLY A CA 1
ATOM 651 C C . GLY A 1 83 ? 12.268 -3.876 -17.693 1.00 84.50 83 GLY A C 1
ATOM 652 O O . GLY A 1 83 ? 12.975 -3.060 -18.281 1.00 84.50 83 GLY A O 1
ATOM 653 N N . ASP A 1 84 ? 12.164 -5.146 -18.086 1.00 86.81 84 ASP A N 1
ATOM 654 C CA . ASP A 1 84 ? 12.918 -5.707 -19.216 1.00 86.81 84 ASP A CA 1
ATOM 655 C C . ASP A 1 84 ? 12.499 -5.086 -20.567 1.00 86.81 84 ASP A C 1
ATOM 657 O O . ASP A 1 84 ? 13.326 -4.722 -21.414 1.00 86.81 84 ASP A O 1
ATOM 661 N N . ARG A 1 85 ? 11.196 -4.833 -20.749 1.00 85.88 85 ARG A N 1
ATOM 662 C CA . ARG A 1 85 ? 10.694 -4.092 -21.921 1.00 85.88 85 ARG A CA 1
ATOM 663 C C . ARG A 1 85 ? 11.237 -2.665 -21.970 1.00 85.88 85 ARG A C 1
ATOM 665 O O . ARG A 1 85 ? 11.639 -2.201 -23.031 1.00 85.88 85 ARG A O 1
ATOM 672 N N . VAL A 1 86 ? 11.283 -1.973 -20.834 1.00 84.69 86 VAL A N 1
ATOM 673 C CA . VAL A 1 86 ? 11.831 -0.610 -20.743 1.00 84.69 86 VAL A CA 1
ATOM 674 C C . VAL A 1 86 ? 13.339 -0.610 -21.025 1.00 84.69 86 VAL A C 1
ATOM 676 O O . VAL A 1 86 ? 13.817 0.220 -21.802 1.00 84.69 86 VAL A O 1
ATOM 679 N N . GLN A 1 87 ? 14.077 -1.579 -20.475 1.00 85.38 87 GLN A N 1
ATOM 680 C CA . GLN A 1 87 ? 15.512 -1.754 -20.712 1.00 85.38 87 GLN A CA 1
ATOM 681 C C . GLN A 1 87 ? 15.842 -1.961 -22.190 1.00 85.38 87 GLN A C 1
ATOM 683 O O . GLN A 1 87 ? 16.834 -1.427 -22.675 1.00 85.38 87 GLN A O 1
ATOM 688 N N . SER A 1 88 ? 15.013 -2.708 -22.916 1.00 84.00 88 SER A N 1
ATOM 689 C CA . SER A 1 88 ? 15.206 -2.955 -24.347 1.00 84.00 88 SER A CA 1
ATOM 690 C C . SER A 1 88 ? 14.662 -1.839 -25.252 1.00 84.00 88 SER A C 1
ATOM 692 O O . SER A 1 88 ? 15.096 -1.730 -26.399 1.00 84.00 88 SER A O 1
ATOM 694 N N . PHE A 1 89 ? 13.748 -0.997 -24.760 1.00 85.06 89 PHE A N 1
ATOM 695 C CA . PHE A 1 89 ? 13.127 0.103 -25.506 1.00 85.06 89 PHE A CA 1
ATOM 696 C C . PHE A 1 89 ? 13.999 1.364 -25.560 1.00 85.06 89 PHE A C 1
ATOM 698 O O . PHE A 1 89 ? 14.260 1.897 -26.640 1.00 85.06 89 PHE A O 1
ATOM 705 N N . PHE A 1 90 ? 14.480 1.840 -24.409 1.00 79.62 90 PHE A N 1
ATOM 706 C CA . PHE A 1 90 ? 15.183 3.124 -24.321 1.00 79.62 90 PHE A CA 1
ATOM 707 C C . PHE A 1 90 ? 16.481 3.188 -25.140 1.00 79.62 90 PHE A C 1
ATOM 709 O O . PHE A 1 90 ? 16.654 4.172 -25.862 1.00 79.62 90 PHE A O 1
ATOM 716 N N . PRO A 1 91 ? 17.349 2.159 -25.149 1.00 79.50 91 PRO A N 1
ATOM 717 C CA . PRO A 1 91 ? 18.545 2.161 -25.989 1.00 79.50 91 PRO A CA 1
ATOM 718 C C . PRO A 1 91 ? 18.230 2.223 -27.489 1.00 79.50 91 PRO A C 1
ATOM 720 O O . PRO A 1 91 ? 18.982 2.841 -28.237 1.00 79.50 91 PRO A O 1
ATOM 723 N N . LYS A 1 92 ? 17.106 1.629 -27.925 1.00 80.38 92 LYS A N 1
ATOM 724 C CA . LYS A 1 92 ? 16.692 1.593 -29.338 1.00 80.38 92 LYS A CA 1
ATOM 725 C C . LYS A 1 92 ? 16.177 2.939 -29.844 1.00 80.38 92 LYS A C 1
ATOM 727 O O . LYS A 1 92 ? 16.414 3.272 -30.996 1.00 80.38 92 LYS A O 1
ATOM 732 N N . ILE A 1 93 ? 15.479 3.703 -29.004 1.00 82.31 93 ILE A N 1
ATOM 733 C CA . ILE A 1 93 ? 14.870 4.988 -29.400 1.00 82.31 93 ILE A CA 1
ATOM 734 C C . ILE A 1 93 ? 15.779 6.178 -29.126 1.00 82.31 93 ILE A C 1
ATOM 736 O O . ILE A 1 93 ? 15.777 7.144 -29.880 1.00 82.31 93 ILE A O 1
ATOM 740 N N . SER A 1 94 ? 16.574 6.115 -28.063 1.00 79.25 94 SER A N 1
ATOM 741 C CA . SER A 1 94 ? 17.467 7.213 -27.692 1.00 79.25 94 SER A CA 1
ATOM 742 C C . SER A 1 94 ? 18.831 7.154 -28.383 1.00 79.25 94 SER A C 1
ATOM 744 O O . SER A 1 94 ? 19.709 7.925 -28.012 1.00 79.25 94 SER A O 1
ATOM 746 N N . PHE A 1 95 ? 19.044 6.231 -29.333 1.00 76.50 95 PHE A N 1
ATOM 747 C CA . PHE A 1 95 ? 20.361 5.959 -29.930 1.00 76.50 95 PHE A CA 1
ATOM 748 C C . PHE A 1 95 ? 21.462 5.769 -28.867 1.00 76.50 95 PHE A C 1
ATOM 750 O O . PHE A 1 95 ? 22.594 6.217 -29.025 1.00 76.50 95 PHE A O 1
ATOM 757 N N . GLY A 1 96 ? 21.113 5.129 -27.745 1.00 72.50 96 GLY A N 1
ATOM 758 C CA . GLY A 1 96 ? 22.024 4.895 -26.623 1.00 72.50 96 GLY A CA 1
ATOM 759 C C . GLY A 1 96 ? 22.247 6.080 -25.672 1.00 72.50 96 GLY A C 1
ATOM 760 O O . GLY A 1 96 ? 23.025 5.934 -24.732 1.00 72.50 96 GLY A O 1
ATOM 761 N N . LEU A 1 97 ? 21.567 7.219 -25.852 1.00 73.69 97 LEU A N 1
ATOM 762 C CA . LEU A 1 97 ? 21.700 8.385 -24.966 1.00 73.69 97 LEU A CA 1
ATOM 763 C C . LEU A 1 97 ? 21.032 8.168 -23.596 1.00 73.69 97 LEU A C 1
ATOM 765 O O . LEU A 1 97 ? 21.512 8.655 -22.574 1.00 73.69 97 LEU A O 1
ATOM 769 N N . LEU A 1 98 ? 19.925 7.421 -23.564 1.00 73.81 98 LEU A N 1
ATOM 770 C CA . LEU A 1 98 ? 19.200 7.064 -22.347 1.00 73.81 98 LEU A CA 1
ATOM 771 C C . LEU A 1 98 ? 19.358 5.563 -22.087 1.00 73.81 98 LEU A C 1
ATOM 773 O O . LEU A 1 98 ? 18.799 4.721 -22.791 1.00 73.81 98 LEU A O 1
ATOM 777 N N . GLY A 1 99 ? 20.127 5.230 -21.052 1.00 70.31 99 GLY A N 1
ATOM 778 C CA . GLY A 1 99 ? 20.297 3.863 -20.572 1.00 70.31 99 GLY A CA 1
ATOM 779 C C . GLY A 1 99 ? 19.380 3.577 -19.388 1.00 70.31 99 GLY A C 1
ATOM 780 O O . GLY A 1 99 ? 19.530 4.183 -18.329 1.00 70.31 99 GLY A O 1
ATOM 781 N N . TYR A 1 100 ? 18.463 2.621 -19.538 1.00 79.12 100 TYR A N 1
ATOM 782 C CA . TYR A 1 100 ? 17.714 2.065 -18.413 1.00 79.12 100 TYR A CA 1
ATOM 783 C C . TYR A 1 100 ? 18.367 0.754 -17.972 1.00 79.12 100 TYR A C 1
ATOM 785 O O . TYR A 1 100 ? 18.464 -0.191 -18.750 1.00 79.12 100 TYR A O 1
ATOM 793 N N . ARG A 1 101 ? 18.841 0.709 -16.725 1.00 82.38 101 ARG A N 1
ATOM 794 C CA . ARG A 1 101 ? 19.515 -0.451 -16.129 1.00 82.38 101 ARG A CA 1
ATOM 795 C C . ARG A 1 101 ? 18.657 -1.033 -15.019 1.00 82.38 101 ARG A C 1
ATOM 797 O O . ARG A 1 101 ? 18.564 -0.454 -13.936 1.00 82.38 101 ARG A O 1
ATOM 804 N N . MET A 1 102 ? 18.020 -2.165 -15.295 1.00 82.19 102 MET A N 1
ATOM 805 C CA . MET A 1 102 ? 17.055 -2.770 -14.383 1.00 82.19 102 MET A CA 1
ATOM 806 C C . MET A 1 102 ? 17.680 -3.226 -13.060 1.00 82.19 102 MET A C 1
ATOM 808 O O . MET A 1 102 ? 17.069 -3.059 -12.008 1.00 82.19 102 MET A O 1
ATOM 812 N N . ASP A 1 103 ? 18.921 -3.712 -13.088 1.00 81.75 103 ASP A N 1
ATOM 813 C CA . ASP A 1 103 ? 19.705 -4.085 -11.907 1.00 81.75 103 ASP A C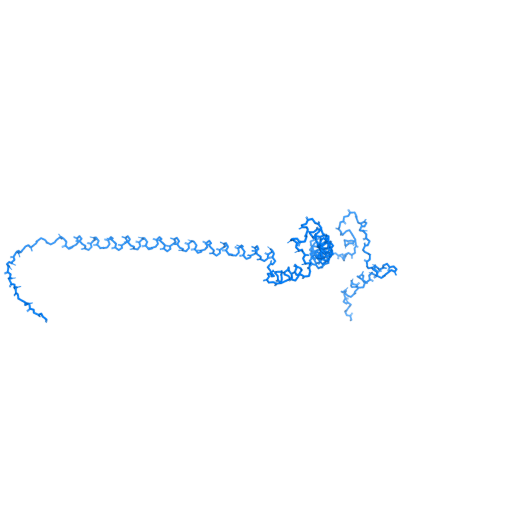A 1
ATOM 814 C C . ASP A 1 103 ? 19.888 -2.909 -10.933 1.00 81.75 103 ASP A C 1
ATOM 816 O O . ASP A 1 103 ? 19.702 -3.054 -9.721 1.00 81.75 103 ASP A O 1
ATOM 820 N N . ARG A 1 104 ? 20.168 -1.713 -11.465 1.00 82.31 104 ARG A N 1
ATOM 821 C CA . ARG A 1 104 ? 20.315 -0.490 -10.666 1.00 82.31 104 ARG A CA 1
ATOM 822 C C . ARG A 1 104 ? 18.969 0.012 -10.150 1.00 82.31 104 ARG A C 1
ATOM 824 O O . ARG A 1 104 ? 18.857 0.327 -8.968 1.00 82.31 104 ARG A O 1
ATOM 831 N N . THR A 1 105 ? 17.949 0.058 -11.006 1.00 82.06 105 THR A N 1
ATOM 832 C CA . THR A 1 105 ? 16.612 0.545 -10.635 1.00 82.06 105 THR A CA 1
ATOM 833 C C . THR A 1 105 ? 15.958 -0.348 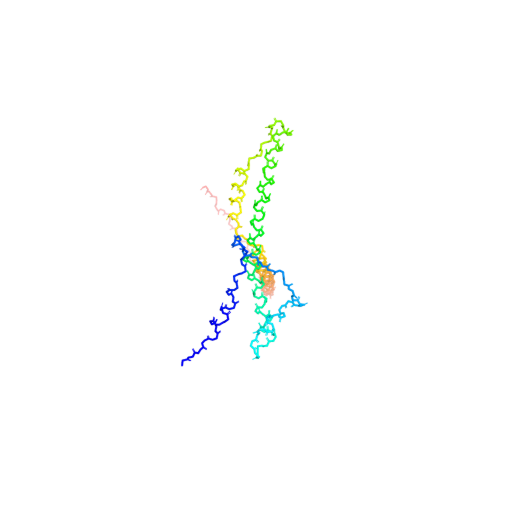-9.582 1.00 82.06 105 THR A C 1
ATOM 835 O O . THR A 1 105 ? 15.423 0.160 -8.602 1.00 82.06 105 THR A O 1
ATOM 838 N N . HIS A 1 106 ? 16.050 -1.673 -9.721 1.00 82.06 106 HIS A N 1
ATOM 839 C CA . HIS A 1 106 ? 15.513 -2.614 -8.734 1.00 82.06 106 HIS A CA 1
ATOM 840 C C . HIS A 1 106 ? 16.269 -2.544 -7.404 1.00 82.06 106 HIS A C 1
ATOM 842 O O . HIS A 1 106 ? 15.647 -2.634 -6.347 1.00 82.06 106 HIS A O 1
ATOM 848 N N . SER A 1 107 ? 17.590 -2.339 -7.440 1.00 81.44 107 SER A N 1
ATOM 849 C CA . SER A 1 107 ? 18.395 -2.122 -6.233 1.00 81.44 107 SER A CA 1
ATOM 850 C C . SER A 1 107 ? 17.985 -0.839 -5.497 1.00 81.44 107 SER A C 1
ATOM 852 O O . SER A 1 107 ? 17.707 -0.885 -4.300 1.00 81.44 107 SER A O 1
ATOM 854 N N . ILE A 1 108 ? 17.837 0.286 -6.211 1.00 80.81 108 ILE A N 1
ATOM 855 C CA . ILE A 1 108 ? 17.363 1.557 -5.633 1.00 80.81 108 ILE A CA 1
ATOM 856 C C . ILE A 1 108 ? 15.945 1.407 -5.086 1.00 80.81 108 ILE A C 1
ATOM 858 O O . ILE A 1 108 ? 15.683 1.834 -3.967 1.00 80.81 108 ILE A O 1
ATOM 862 N N . MET A 1 109 ? 15.043 0.774 -5.841 1.00 77.56 109 MET A N 1
ATOM 863 C CA . MET A 1 109 ? 13.672 0.535 -5.401 1.00 77.56 109 MET A CA 1
ATOM 864 C C . MET A 1 109 ? 13.646 -0.285 -4.115 1.00 77.56 109 MET A C 1
ATOM 866 O O . MET A 1 109 ? 12.952 0.101 -3.180 1.00 77.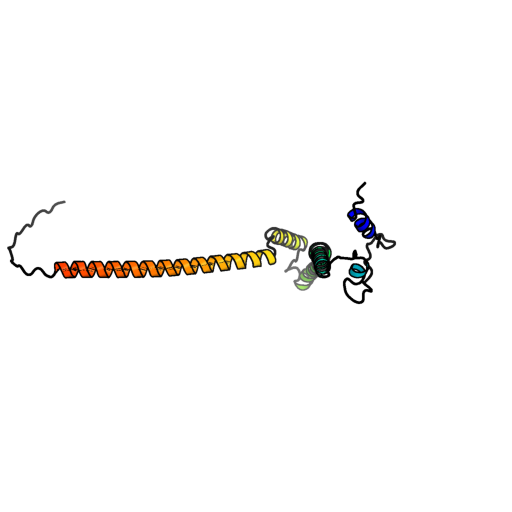56 109 MET A O 1
ATOM 870 N N . ARG A 1 110 ? 14.432 -1.368 -4.034 1.00 79.00 110 ARG A N 1
ATOM 871 C CA . ARG A 1 110 ? 14.561 -2.194 -2.829 1.00 79.00 110 ARG A CA 1
ATOM 872 C C . ARG A 1 110 ? 15.085 -1.377 -1.647 1.00 79.00 110 ARG A C 1
ATOM 874 O O . ARG A 1 110 ? 14.484 -1.441 -0.586 1.00 79.00 110 ARG A O 1
ATOM 881 N N . ILE A 1 111 ? 16.142 -0.580 -1.825 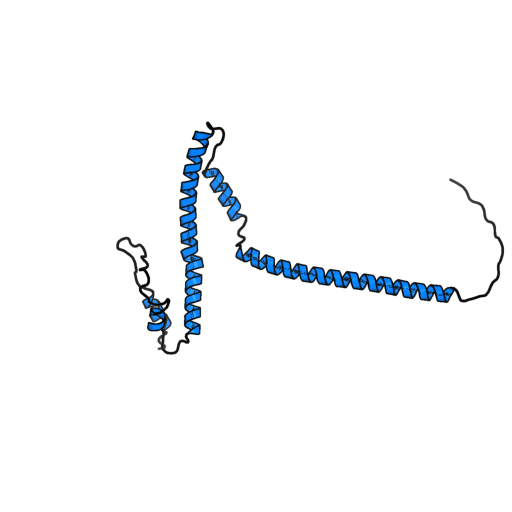1.00 76.31 111 ILE A N 1
ATOM 882 C CA . ILE A 1 111 ? 16.680 0.289 -0.762 1.00 76.31 111 ILE A CA 1
ATOM 883 C C . ILE A 1 111 ? 15.617 1.302 -0.306 1.00 76.31 111 ILE A C 1
ATOM 885 O O . ILE A 1 111 ? 15.346 1.412 0.890 1.00 76.31 111 ILE A O 1
ATOM 889 N N . ALA A 1 112 ? 14.963 1.980 -1.250 1.00 72.56 112 ALA A N 1
ATOM 890 C CA . ALA A 1 112 ? 13.947 2.994 -0.982 1.00 72.56 112 ALA A CA 1
ATOM 891 C C . ALA A 1 112 ? 12.700 2.424 -0.285 1.00 72.56 112 ALA A C 1
ATOM 893 O O . ALA A 1 112 ? 12.176 3.058 0.623 1.00 72.56 112 ALA A O 1
ATOM 894 N N . THR A 1 113 ? 12.251 1.220 -0.660 1.00 69.88 113 THR A N 1
ATOM 895 C CA . THR A 1 113 ? 11.100 0.556 -0.015 1.00 69.88 113 THR A CA 1
ATOM 896 C C . THR A 1 113 ? 11.447 -0.077 1.328 1.00 69.88 113 THR A C 1
ATOM 898 O O . THR A 1 113 ? 10.596 -0.106 2.209 1.00 69.88 113 THR A O 1
ATOM 901 N N . THR A 1 114 ? 12.687 -0.533 1.546 1.00 63.47 114 THR A N 1
ATOM 902 C CA . THR A 1 114 ? 13.116 -1.003 2.878 1.00 63.47 114 THR A CA 1
ATOM 903 C C . THR A 1 114 ? 13.320 0.132 3.878 1.00 63.47 114 THR A C 1
ATOM 905 O O . THR A 1 114 ? 13.180 -0.084 5.078 1.00 63.47 114 THR A O 1
ATOM 908 N N . ALA A 1 115 ? 13.637 1.339 3.401 1.00 57.84 115 ALA A N 1
ATOM 909 C CA . ALA A 1 115 ? 13.862 2.499 4.257 1.00 57.84 115 ALA A CA 1
ATOM 910 C C . ALA A 1 115 ? 12.561 3.128 4.794 1.00 57.84 115 ALA A C 1
ATOM 912 O O . ALA A 1 115 ? 12.622 3.892 5.755 1.00 57.84 115 ALA A O 1
ATOM 913 N N . SER A 1 116 ? 11.389 2.802 4.233 1.00 56.19 116 SER A N 1
ATOM 914 C CA . SER A 1 116 ? 10.094 3.266 4.745 1.00 56.19 116 SER A CA 1
ATOM 915 C C . SER A 1 116 ? 9.105 2.112 4.949 1.00 56.19 116 SER A C 1
ATOM 917 O O . SER A 1 116 ? 8.199 1.898 4.142 1.00 56.19 116 SER A O 1
ATOM 919 N N . PRO A 1 117 ? 9.187 1.380 6.075 1.00 52.91 117 PRO A N 1
ATOM 920 C CA . PRO A 1 117 ? 8.155 0.425 6.450 1.00 52.91 117 PRO A CA 1
ATOM 921 C C . PRO A 1 117 ? 6.974 1.174 7.084 1.00 52.91 117 PRO A C 1
ATOM 923 O O . PRO A 1 117 ? 6.547 0.836 8.181 1.00 52.91 117 PRO A O 1
ATOM 926 N N . VAL A 1 118 ? 6.479 2.242 6.453 1.00 55.66 118 VAL A N 1
ATOM 927 C CA . VAL A 1 118 ? 5.314 2.960 6.978 1.00 55.66 118 VAL A CA 1
ATOM 928 C C . VAL A 1 118 ? 4.103 2.477 6.204 1.00 55.66 118 VAL A C 1
ATOM 930 O O . VAL A 1 118 ? 3.859 2.890 5.069 1.00 55.66 118 VAL A O 1
ATOM 933 N N . SER A 1 119 ? 3.369 1.538 6.801 1.00 54.47 119 SER A N 1
ATOM 934 C CA . SER A 1 119 ? 2.086 1.105 6.260 1.00 54.47 119 SER A CA 1
ATOM 935 C C . SER A 1 119 ? 1.171 2.323 6.158 1.00 54.47 119 SER A C 1
ATOM 937 O O . SER A 1 119 ? 1.080 3.120 7.088 1.00 54.47 119 SER A O 1
ATOM 939 N N . GLY A 1 120 ? 0.450 2.485 5.047 1.00 61.72 120 GLY A N 1
ATOM 940 C CA . GLY A 1 120 ? -0.519 3.580 4.913 1.00 61.72 120 GLY A CA 1
ATOM 941 C C . GLY A 1 120 ? -1.623 3.546 5.983 1.00 61.72 120 GLY A C 1
ATOM 942 O O . GLY A 1 120 ? -2.284 4.554 6.217 1.00 61.72 120 GLY A O 1
ATOM 943 N N . ALA A 1 121 ? -1.839 2.404 6.646 1.00 61.16 121 ALA A N 1
ATOM 944 C CA . ALA A 1 121 ? -2.660 2.316 7.855 1.00 61.16 121 ALA A CA 1
ATOM 945 C C . ALA A 1 121 ? -1.978 3.002 9.052 1.00 61.16 121 ALA A C 1
ATOM 947 O O . ALA A 1 121 ? -2.567 3.911 9.624 1.00 61.16 121 ALA A O 1
ATOM 948 N N . ASP A 1 122 ? -0.711 2.686 9.320 1.00 68.19 122 ASP A N 1
ATOM 949 C CA . ASP A 1 122 ? 0.074 3.302 10.398 1.00 68.19 122 ASP A CA 1
ATOM 950 C C . ASP A 1 122 ? 0.217 4.820 10.210 1.00 68.19 122 ASP A C 1
ATOM 952 O O . ASP A 1 122 ? 0.125 5.575 11.175 1.00 68.19 122 ASP A O 1
ATOM 956 N N . VAL A 1 123 ? 0.374 5.295 8.965 1.00 71.38 123 VAL A N 1
ATOM 957 C CA . VAL A 1 123 ? 0.374 6.739 8.660 1.00 71.38 123 VAL A CA 1
ATOM 958 C C . VAL A 1 123 ? -0.960 7.374 9.042 1.00 71.38 123 VAL A C 1
ATOM 960 O O . VAL A 1 123 ? -0.976 8.469 9.596 1.00 71.38 123 VAL A O 1
ATOM 963 N N . ARG A 1 124 ? -2.085 6.712 8.745 1.00 72.88 124 ARG A N 1
ATOM 964 C CA . ARG A 1 124 ? -3.420 7.237 9.065 1.00 72.88 124 ARG A CA 1
ATOM 965 C C . ARG A 1 124 ? -3.644 7.292 10.571 1.00 72.88 124 ARG A C 1
ATOM 967 O O . ARG A 1 124 ? -4.104 8.323 11.055 1.00 72.88 124 ARG A O 1
ATOM 974 N N . ASP A 1 125 ? -3.255 6.252 11.298 1.00 77.25 125 ASP A N 1
ATOM 975 C CA . ASP A 1 125 ? -3.391 6.205 12.756 1.00 77.25 125 ASP A CA 1
ATOM 976 C C . ASP A 1 125 ? -2.504 7.259 13.432 1.00 77.25 125 ASP A C 1
ATOM 978 O O . ASP A 1 125 ? -2.983 8.043 14.258 1.00 77.25 125 ASP A O 1
ATOM 982 N N . GLN A 1 126 ? -1.246 7.389 12.993 1.00 78.88 126 GLN A N 1
ATOM 983 C CA . GLN A 1 126 ? -0.358 8.458 13.456 1.00 78.88 126 GLN A CA 1
ATOM 984 C C . GLN A 1 126 ? -0.898 9.846 13.110 1.00 78.88 126 GLN A C 1
ATOM 986 O O . GLN A 1 126 ? -0.781 10.770 13.910 1.00 78.88 126 GLN A O 1
ATOM 991 N N . MET A 1 127 ? -1.513 10.022 11.941 1.00 81.25 127 MET A N 1
ATOM 992 C CA . MET A 1 127 ? -2.063 11.307 11.513 1.00 81.25 127 MET A CA 1
ATOM 993 C C . MET A 1 127 ? -3.285 11.715 12.351 1.00 81.25 127 MET A C 1
ATOM 995 O O . MET A 1 127 ? -3.429 12.896 12.678 1.00 81.25 127 MET A O 1
ATOM 999 N N . VAL A 1 128 ? -4.131 10.760 12.755 1.00 84.81 128 VAL A N 1
ATOM 1000 C CA . VAL A 1 128 ? -5.237 11.003 13.696 1.00 84.81 128 VAL A CA 1
ATOM 1001 C C . VAL A 1 128 ? -4.697 11.423 15.062 1.00 84.81 128 VAL A C 1
ATOM 1003 O O . VAL A 1 128 ? -5.163 12.420 15.624 1.00 84.81 128 VAL A O 1
ATOM 1006 N N . GLU A 1 129 ? -3.687 10.718 15.574 1.00 86.38 129 GLU A N 1
ATOM 1007 C CA . GLU A 1 129 ? -3.052 11.049 16.851 1.00 86.38 129 GLU A CA 1
ATOM 1008 C C . GLU A 1 129 ? -2.400 12.443 16.819 1.00 86.38 129 GLU A C 1
ATOM 1010 O O . GLU A 1 129 ? -2.619 13.269 17.713 1.00 86.38 129 GLU A O 1
ATOM 1015 N N . LEU A 1 130 ? -1.653 12.743 15.754 1.00 86.38 130 LEU A N 1
ATOM 1016 C CA . LEU A 1 130 ? -0.983 14.027 15.562 1.00 86.38 130 LEU A CA 1
ATOM 1017 C C . LEU A 1 130 ? -1.993 15.180 15.504 1.00 86.38 130 LEU A C 1
ATOM 1019 O O . LEU A 1 130 ? -1.790 16.227 16.120 1.00 86.38 130 LEU A O 1
ATOM 1023 N N . HIS A 1 131 ? -3.116 14.980 14.808 1.00 91.62 131 HIS A N 1
ATOM 1024 C CA . HIS A 1 131 ? -4.190 15.971 14.714 1.00 91.62 131 HIS A CA 1
ATOM 1025 C C . HIS A 1 131 ? -4.815 16.279 16.077 1.00 91.62 131 HIS A C 1
ATOM 1027 O O . HIS A 1 131 ? -5.125 17.434 16.381 1.00 91.62 131 HIS A O 1
ATOM 1033 N N . LEU A 1 132 ? -4.975 15.259 16.920 1.00 92.69 132 LEU A N 1
ATOM 1034 C CA . LEU A 1 132 ? -5.487 15.402 18.282 1.00 92.69 132 LEU A CA 1
ATOM 1035 C C . LEU A 1 132 ? -4.511 16.197 19.160 1.00 92.69 132 LEU A C 1
ATOM 1037 O O . LEU A 1 132 ? -4.925 17.162 19.809 1.00 92.69 132 LEU A O 1
ATOM 1041 N N . ARG A 1 133 ? -3.211 15.876 19.104 1.00 91.44 133 ARG A N 1
ATOM 1042 C CA . ARG A 1 133 ? -2.163 16.629 19.817 1.00 91.44 133 ARG A CA 1
ATOM 1043 C C . ARG A 1 133 ? -2.126 18.099 19.394 1.00 91.44 133 ARG A C 1
ATOM 1045 O O . ARG A 1 133 ? -2.140 18.976 20.254 1.00 91.44 133 ARG A O 1
ATOM 1052 N N . LEU A 1 134 ? -2.191 18.381 18.092 1.00 92.88 134 LEU A N 1
ATOM 1053 C CA . LEU A 1 134 ? -2.204 19.752 17.565 1.00 92.88 134 LEU A CA 1
ATOM 1054 C C . LEU A 1 134 ? -3.438 20.552 18.008 1.00 92.88 134 LEU A C 1
ATOM 1056 O O . LEU A 1 134 ? -3.342 21.757 18.254 1.00 92.88 134 LEU A O 1
ATOM 1060 N N . LYS A 1 135 ? -4.611 19.913 18.118 1.00 95.50 135 LYS A N 1
ATOM 1061 C CA . LYS A 1 135 ? -5.821 20.566 18.646 1.00 95.50 135 LYS A CA 1
ATOM 1062 C C . LYS A 1 135 ? -5.661 20.946 20.116 1.00 95.50 135 LYS A C 1
ATOM 1064 O O . LYS A 1 135 ? -6.014 22.067 20.484 1.00 95.50 135 LYS A O 1
ATOM 1069 N N . ILE A 1 136 ? -5.112 20.043 20.928 1.00 95.81 136 ILE A N 1
ATOM 1070 C CA . ILE A 1 136 ? -4.851 20.290 22.352 1.00 95.81 136 ILE A CA 1
ATOM 1071 C C . ILE A 1 136 ? -3.846 21.432 22.507 1.00 95.81 136 ILE A C 1
ATOM 1073 O O . ILE A 1 136 ? -4.104 22.387 23.235 1.00 95.81 136 ILE A O 1
ATOM 1077 N N . GLU A 1 137 ? -2.744 21.394 21.762 1.00 95.38 137 GLU A N 1
ATOM 1078 C CA . GLU A 1 137 ? -1.707 22.423 21.819 1.00 95.38 137 GLU A CA 1
ATOM 1079 C C . GLU A 1 137 ? -2.239 23.807 21.408 1.00 95.38 137 GLU A C 1
ATOM 1081 O O . GLU A 1 137 ? -1.958 24.817 22.058 1.00 95.38 137 GLU A O 1
ATOM 1086 N N . LYS A 1 138 ? -3.089 23.875 20.374 1.00 95.25 138 LYS A N 1
ATOM 1087 C CA . LYS A 1 138 ? -3.778 25.118 19.989 1.00 95.25 138 LYS A CA 1
ATOM 1088 C C . LYS A 1 138 ? -4.704 25.636 21.088 1.00 95.25 138 LYS A C 1
ATOM 1090 O O . LYS A 1 138 ? -4.704 26.840 21.347 1.00 95.25 138 LYS A O 1
ATOM 1095 N N . ALA A 1 139 ? -5.471 24.758 21.732 1.00 95.38 139 ALA A N 1
ATOM 1096 C CA . ALA A 1 139 ? -6.359 25.139 22.828 1.00 95.38 139 ALA A CA 1
ATOM 1097 C C . ALA A 1 139 ? -5.565 25.694 24.021 1.00 95.38 139 ALA A C 1
ATOM 1099 O O . ALA A 1 139 ? -5.873 26.779 24.514 1.00 95.38 139 ALA A O 1
ATOM 1100 N N . VAL A 1 140 ? -4.485 25.015 24.418 1.00 96.38 140 VAL A N 1
ATOM 1101 C CA . VAL A 1 140 ? -3.579 25.466 25.486 1.00 96.38 140 VAL A CA 1
ATOM 1102 C C . VAL A 1 140 ? -2.979 26.833 25.151 1.00 96.38 140 VAL A C 1
ATOM 1104 O O . VAL A 1 140 ? -3.028 27.750 25.969 1.00 96.38 140 VAL A O 1
ATOM 1107 N N . ASN A 1 141 ? -2.497 27.022 23.922 1.00 95.12 141 ASN A N 1
ATOM 1108 C CA . ASN A 1 141 ? -1.937 28.298 23.480 1.00 95.12 141 ASN A CA 1
ATOM 1109 C C . ASN A 1 141 ? -2.959 29.447 23.506 1.00 95.12 141 ASN A C 1
ATOM 1111 O O . ASN A 1 141 ? -2.603 30.581 23.838 1.00 95.12 141 ASN A O 1
ATOM 1115 N N . LEU A 1 142 ? -4.230 29.184 23.187 1.00 95.31 142 LEU A N 1
ATOM 1116 C CA . LEU A 1 142 ? -5.295 30.184 23.304 1.00 95.31 142 LEU A CA 1
ATOM 1117 C C . LEU A 1 142 ? -5.554 30.572 24.762 1.00 95.31 142 LEU A C 1
ATOM 1119 O O . LEU A 1 142 ? -5.639 31.765 25.062 1.00 95.31 142 LEU A O 1
ATOM 1123 N N . VAL A 1 143 ? -5.613 29.590 25.664 1.00 95.81 143 VAL A N 1
ATOM 1124 C CA . VAL A 1 143 ? -5.796 29.828 27.103 1.00 95.81 143 VAL A CA 1
ATOM 1125 C C . VAL A 1 143 ? -4.633 30.642 27.668 1.00 95.81 143 VAL A C 1
ATOM 1127 O O . VAL A 1 143 ? -4.866 31.658 28.321 1.00 95.81 143 VAL A O 1
ATOM 1130 N N . ILE A 1 144 ? -3.387 30.276 27.347 1.00 96.31 144 ILE A N 1
ATOM 1131 C CA . ILE A 1 144 ? -2.187 31.007 27.785 1.00 96.31 144 ILE A CA 1
ATOM 1132 C C . ILE A 1 144 ? -2.220 32.458 27.290 1.00 96.31 144 ILE A C 1
ATOM 1134 O O . ILE A 1 144 ? -1.976 33.389 28.060 1.00 96.31 144 ILE A O 1
ATOM 1138 N N . ARG A 1 145 ? -2.565 32.687 26.015 1.00 94.56 145 ARG A N 1
ATOM 1139 C CA . ARG A 1 145 ? -2.673 34.047 25.460 1.00 94.56 145 ARG A CA 1
ATOM 1140 C C . ARG A 1 145 ? -3.747 34.866 26.167 1.00 94.56 145 ARG A C 1
ATOM 1142 O O . ARG A 1 145 ? -3.506 36.036 26.469 1.00 94.56 145 ARG A O 1
ATOM 1149 N N . HIS A 1 146 ? -4.912 34.280 26.436 1.00 94.50 146 HIS A N 1
ATOM 1150 C CA . HIS A 1 146 ? -5.982 34.977 27.146 1.00 94.50 146 HIS A CA 1
ATOM 1151 C C . HIS A 1 146 ? -5.614 35.283 28.595 1.00 94.50 146 HIS A C 1
ATOM 1153 O O . HIS A 1 146 ? -5.820 36.412 29.039 1.00 94.50 146 HIS A O 1
ATOM 1159 N N . PHE A 1 147 ? -5.003 34.329 29.294 1.00 95.38 147 PHE A N 1
ATOM 1160 C CA . PHE A 1 147 ? -4.519 34.517 30.655 1.00 95.38 147 PHE A CA 1
ATOM 1161 C C . PHE A 1 147 ? -3.475 35.636 30.736 1.00 95.38 147 PHE A C 1
ATOM 1163 O O . PHE A 1 147 ? -3.602 36.540 31.558 1.00 95.38 147 PHE A O 1
ATOM 1170 N N . ASN A 1 148 ? -2.493 35.647 29.830 1.00 94.62 148 ASN A N 1
ATOM 1171 C CA . ASN A 1 148 ? -1.466 36.689 29.792 1.00 94.62 148 ASN A CA 1
ATOM 1172 C C . ASN A 1 148 ? -2.053 38.075 29.490 1.00 94.62 148 ASN A C 1
ATOM 1174 O O . ASN A 1 148 ? -1.653 39.060 30.111 1.00 94.62 148 ASN A O 1
ATOM 1178 N N . ARG A 1 149 ? -3.040 38.166 28.586 1.00 93.06 149 ARG A N 1
ATOM 1179 C CA . ARG A 1 149 ? -3.759 39.423 28.313 1.00 93.06 149 ARG A CA 1
ATOM 1180 C C . ARG A 1 149 ? -4.544 39.907 29.528 1.00 93.06 149 ARG A C 1
ATOM 1182 O O . ARG A 1 149 ? -4.475 41.088 29.855 1.00 93.06 149 ARG A O 1
ATOM 1189 N N . TRP A 1 150 ? -5.262 39.008 30.200 1.00 94.38 150 TRP A N 1
ATOM 1190 C CA . TRP A 1 150 ? -5.999 39.334 31.419 1.00 94.38 150 TRP A CA 1
ATOM 1191 C C . TRP A 1 150 ? -5.057 39.799 32.534 1.00 94.38 150 TRP A C 1
ATOM 1193 O O . TRP A 1 150 ? -5.284 40.854 33.122 1.00 94.38 150 TRP A O 1
ATOM 1203 N N . LYS A 1 151 ? -3.952 39.080 32.762 1.00 94.62 151 LYS A N 1
ATOM 1204 C CA . LYS A 1 151 ? -2.937 39.428 33.764 1.00 94.62 151 LYS A CA 1
ATOM 1205 C C . LYS A 1 151 ? -2.317 40.799 33.483 1.00 94.62 151 LYS A C 1
ATOM 1207 O O . LYS A 1 151 ? -2.210 41.621 34.385 1.00 94.62 151 LYS A O 1
ATOM 1212 N N . ALA A 1 152 ? -1.985 41.091 32.224 1.00 91.56 152 ALA A N 1
ATOM 1213 C CA . ALA A 1 152 ? -1.480 42.403 31.826 1.00 91.56 152 ALA A CA 1
ATOM 1214 C C . ALA A 1 152 ? -2.517 43.524 32.030 1.00 91.56 152 ALA A C 1
ATOM 1216 O O . ALA A 1 152 ? -2.161 44.619 32.462 1.00 91.56 152 ALA A O 1
ATOM 1217 N N . ALA A 1 153 ? -3.797 43.266 31.744 1.00 91.12 153 ALA A N 1
ATOM 1218 C CA . ALA A 1 153 ? -4.874 44.227 31.974 1.00 91.12 153 ALA A CA 1
ATOM 1219 C C . ALA A 1 153 ? -5.115 44.481 33.471 1.00 91.12 153 ALA A C 1
ATOM 1221 O O . ALA A 1 153 ? -5.315 45.630 33.861 1.00 91.12 153 ALA A O 1
ATOM 1222 N N . LYS A 1 154 ? -5.045 43.438 34.307 1.00 91.69 154 LYS A N 1
ATOM 1223 C CA . LYS A 1 154 ? -5.148 43.552 35.765 1.00 91.69 154 LYS A CA 1
ATOM 1224 C C . LYS A 1 154 ? -4.005 44.391 36.337 1.00 91.69 154 LYS A C 1
ATOM 1226 O O . LYS A 1 154 ? -4.273 45.388 36.997 1.00 91.69 154 LYS A O 1
ATOM 1231 N N . ASN A 1 155 ? -2.761 44.077 35.970 1.00 90.38 155 ASN A N 1
ATOM 1232 C CA . ASN A 1 155 ? -1.592 44.844 36.407 1.00 90.38 155 ASN A CA 1
ATOM 1233 C C . ASN A 1 155 ? -1.690 46.323 36.002 1.00 90.38 155 ASN A C 1
ATOM 1235 O O . ASN A 1 155 ? -1.313 47.191 36.778 1.00 90.38 155 ASN A O 1
ATOM 1239 N N . LYS A 1 156 ? -2.216 46.634 34.805 1.00 89.56 156 LYS A N 1
ATOM 1240 C CA . LYS A 1 156 ? -2.440 48.025 34.368 1.00 89.56 156 LYS A CA 1
ATOM 1241 C C . LYS A 1 156 ? -3.489 48.756 35.212 1.00 89.56 156 LYS A C 1
ATOM 1243 O O . LYS A 1 156 ? -3.314 49.946 35.450 1.00 89.56 156 LYS A O 1
ATOM 1248 N N . ARG A 1 157 ? -4.561 48.074 35.638 1.00 85.44 157 ARG A N 1
ATOM 1249 C CA . ARG A 1 157 ? -5.591 4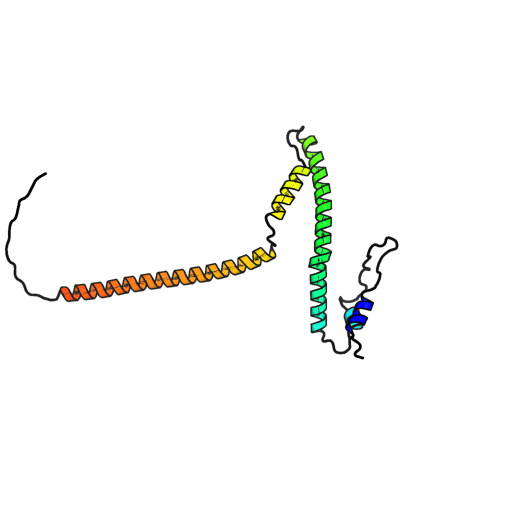8.648 36.523 1.00 85.44 157 ARG A CA 1
ATOM 1250 C C . ARG A 1 157 ? -5.024 48.934 37.910 1.00 85.44 157 ARG A C 1
ATOM 1252 O O . ARG A 1 157 ? -5.134 50.060 38.370 1.00 85.44 157 ARG A O 1
ATOM 1259 N N . GLU A 1 158 ? -4.318 47.968 38.492 1.00 84.62 158 GLU A N 1
ATOM 1260 C CA . GLU A 1 158 ? -3.651 48.125 39.792 1.00 84.62 158 GLU A CA 1
ATOM 1261 C C . GLU A 1 158 ? -2.621 49.277 39.757 1.00 84.62 158 GLU A C 1
ATOM 1263 O O . GLU A 1 158 ? -2.586 50.114 40.657 1.00 84.62 158 GLU A O 1
ATOM 1268 N N . LEU A 1 159 ? -1.839 49.408 38.673 1.00 85.06 159 LEU A N 1
ATOM 1269 C CA . LEU A 1 159 ? -0.913 50.537 38.481 1.00 85.06 159 LEU A CA 1
ATOM 1270 C C . LEU A 1 159 ? -1.624 51.892 38.332 1.00 85.06 159 LEU A C 1
ATOM 1272 O O . LEU A 1 159 ? -1.086 52.914 38.757 1.00 85.06 159 LEU A O 1
ATOM 1276 N N . ALA A 1 160 ? -2.796 51.921 37.695 1.00 81.62 160 ALA A N 1
ATOM 1277 C CA . ALA A 1 160 ? -3.589 53.138 37.536 1.00 81.62 160 ALA A CA 1
ATOM 1278 C C . ALA A 1 160 ? -4.218 53.582 38.867 1.00 81.62 160 ALA A C 1
ATOM 1280 O O . ALA A 1 160 ? -4.195 54.771 39.178 1.00 81.62 160 ALA A O 1
ATOM 1281 N N . GLU A 1 161 ? -4.703 52.638 39.675 1.00 82.69 161 GLU A N 1
ATOM 1282 C CA . GLU A 1 161 ? -5.222 52.889 41.025 1.00 82.69 161 GLU A CA 1
ATOM 1283 C C . GLU A 1 161 ? -4.118 53.416 41.958 1.00 82.69 161 GLU A C 1
ATOM 1285 O O . GLU A 1 161 ? -4.303 54.444 42.612 1.00 82.69 161 GLU A O 1
ATOM 1290 N N . LEU A 1 162 ? -2.925 52.807 41.931 1.00 79.12 162 LEU A N 1
ATOM 1291 C CA . LEU A 1 162 ? -1.749 53.290 42.668 1.00 79.12 162 LEU A CA 1
ATOM 1292 C C . LEU A 1 162 ? -1.362 54.720 42.261 1.00 79.12 162 LEU A C 1
ATOM 1294 O O . LEU A 1 162 ? -1.161 55.577 43.123 1.00 79.12 162 LEU A O 1
ATOM 1298 N N . ARG A 1 163 ? -1.324 55.018 40.956 1.00 73.44 163 ARG A N 1
ATOM 1299 C CA . ARG A 1 163 ? -1.042 56.375 40.452 1.00 73.44 163 ARG A CA 1
ATOM 1300 C C . ARG A 1 163 ? -2.102 57.392 40.875 1.00 73.44 163 ARG A C 1
ATOM 1302 O O . ARG A 1 163 ? -1.735 58.492 41.269 1.00 73.44 163 ARG A O 1
ATOM 1309 N N . SER A 1 164 ? -3.382 57.024 40.843 1.00 74.00 164 SER A N 1
ATOM 1310 C CA . SER A 1 164 ? -4.479 57.896 41.283 1.00 74.00 164 SER A CA 1
ATOM 1311 C C . SER A 1 164 ? -4.430 58.183 42.787 1.00 74.00 164 SER A C 1
ATOM 1313 O O . SER A 1 164 ? -4.795 59.278 43.212 1.00 74.00 164 SER A O 1
ATOM 1315 N N . SER A 1 165 ? -3.970 57.221 43.594 1.00 69.62 165 SER A N 1
ATOM 1316 C CA . SER A 1 165 ? -3.809 57.400 45.043 1.00 69.62 165 SER A CA 1
ATOM 1317 C C . SER A 1 165 ? -2.638 58.327 45.406 1.00 69.62 165 SER A C 1
ATOM 1319 O O . SER A 1 165 ? -2.705 59.047 46.397 1.00 69.62 165 SER A O 1
ATOM 1321 N N . MET A 1 166 ? -1.601 58.387 44.562 1.00 63.44 166 MET A N 1
ATOM 1322 C CA . MET A 1 166 ? -0.454 59.292 44.718 1.00 63.44 166 MET A CA 1
ATOM 1323 C C . MET A 1 166 ? -0.764 60.754 44.350 1.00 63.44 166 MET A C 1
ATOM 1325 O O . MET A 1 166 ? -0.076 61.656 44.817 1.00 63.44 166 MET A O 1
ATOM 1329 N N . THR A 1 167 ? -1.795 61.017 43.539 1.00 60.75 167 THR A N 1
ATOM 1330 C CA . THR A 1 167 ? -2.127 62.370 43.045 1.00 60.75 167 THR A CA 1
ATOM 1331 C C . THR A 1 167 ? -3.119 63.157 43.916 1.00 60.75 167 THR A C 1
ATOM 1333 O O . THR A 1 167 ? -3.471 64.277 43.559 1.00 60.75 167 THR A O 1
ATOM 1336 N N . MET A 1 168 ? -3.581 62.614 45.050 1.00 49.09 168 MET A N 1
ATOM 1337 C CA . MET A 1 168 ? -4.591 63.244 45.927 1.00 49.09 168 MET A CA 1
ATOM 1338 C C . MET A 1 168 ? -4.031 63.784 47.258 1.00 49.09 168 MET A C 1
ATOM 1340 O O . MET A 1 168 ? -4.779 63.925 48.221 1.00 49.09 168 MET A O 1
ATOM 1344 N N . SER A 1 169 ? -2.743 64.141 47.327 1.00 43.38 169 SER A N 1
ATOM 1345 C CA . SER A 1 169 ? -2.215 64.958 48.434 1.00 43.38 169 SER A CA 1
ATOM 1346 C C . SER A 1 169 ? -1.904 66.381 47.945 1.00 43.38 169 SER A C 1
ATOM 1348 O O . SER A 1 169 ? -0.868 66.586 47.308 1.00 43.38 169 SER A O 1
ATOM 1350 N N . PRO A 1 170 ? -2.785 67.378 48.176 1.00 51.22 170 PRO A N 1
ATOM 1351 C CA . PRO A 1 170 ? -2.491 68.774 47.893 1.00 51.22 170 PRO A CA 1
ATOM 1352 C C . PRO A 1 170 ? -1.803 69.397 49.115 1.00 51.22 170 PRO A C 1
ATOM 1354 O O . PRO A 1 170 ? -2.441 69.714 50.115 1.00 51.22 170 PRO A O 1
ATOM 1357 N N . GLY A 1 171 ? -0.487 69.571 49.030 1.00 43.03 171 GLY A N 1
ATOM 1358 C CA . GLY A 1 171 ? 0.312 70.218 50.068 1.00 43.03 171 GLY A CA 1
ATOM 1359 C C . GLY A 1 171 ? 1.692 70.606 49.547 1.00 43.03 171 GLY A C 1
ATOM 1360 O O . GLY A 1 171 ? 2.658 69.878 49.732 1.00 43.03 171 GLY A O 1
ATOM 1361 N N . SER A 1 172 ? 1.765 71.747 48.861 1.00 41.22 172 SER A N 1
ATOM 1362 C CA . SER A 1 172 ? 2.991 72.514 48.572 1.00 41.22 172 SER A CA 1
ATOM 1363 C C . SER A 1 172 ? 3.754 72.850 49.883 1.00 41.22 172 SER A C 1
ATOM 1365 O O . SER A 1 172 ? 3.081 72.903 50.914 1.00 41.22 172 SER A O 1
ATOM 1367 N N . PRO A 1 173 ? 5.071 73.180 49.901 1.00 45.66 173 PRO A N 1
ATOM 1368 C CA . PRO A 1 173 ? 5.672 74.126 48.962 1.00 45.66 173 PRO A CA 1
ATOM 1369 C C . PRO A 1 173 ? 7.094 73.836 48.463 1.00 45.66 173 PRO A C 1
ATOM 1371 O O . PRO A 1 173 ? 7.860 73.041 48.996 1.00 45.66 173 PRO A O 1
ATOM 1374 N N . SER A 1 174 ? 7.394 74.569 47.394 1.00 52.47 174 SER A N 1
ATOM 1375 C CA . SER A 1 174 ? 8.711 74.932 46.886 1.00 52.47 174 SER A CA 1
ATOM 1376 C C . SER A 1 174 ? 9.790 75.072 47.963 1.00 52.47 174 SER A C 1
ATOM 1378 O O . SER A 1 174 ? 9.606 75.831 48.914 1.00 52.47 174 SER A O 1
ATOM 1380 N N . MET A 1 175 ? 10.956 74.478 47.715 1.00 41.88 175 MET A N 1
ATOM 1381 C CA . MET A 1 175 ? 12.227 75.045 48.156 1.00 41.88 175 MET A CA 1
ATOM 1382 C C . MET A 1 175 ? 13.307 74.811 47.101 1.00 41.88 175 MET A C 1
ATOM 1384 O O . MET A 1 175 ? 13.657 73.683 46.776 1.00 41.88 175 MET A O 1
ATOM 1388 N N . ASP A 1 176 ? 13.712 75.937 46.527 1.00 41.47 176 ASP A N 1
ATOM 1389 C CA . ASP A 1 176 ? 15.078 76.414 46.350 1.00 41.47 176 ASP A CA 1
ATOM 1390 C C . ASP A 1 176 ? 16.164 75.530 45.722 1.00 41.47 176 ASP A C 1
ATOM 1392 O O . ASP A 1 176 ? 16.508 74.430 46.141 1.00 41.47 176 ASP A O 1
ATOM 1396 N N . LYS A 1 177 ? 16.753 76.164 44.704 1.00 51.09 177 LYS A N 1
ATOM 1397 C CA . LYS A 1 177 ? 18.023 75.902 44.036 1.00 51.09 177 LYS A CA 1
ATOM 1398 C C . LYS A 1 177 ? 19.112 75.414 44.993 1.00 51.09 177 LYS A C 1
ATOM 1400 O O . LYS A 1 177 ? 19.409 76.100 45.966 1.00 51.09 177 LYS A O 1
ATOM 1405 N N . ILE A 1 178 ? 19.819 74.360 44.592 1.00 48.56 178 ILE A N 1
ATOM 1406 C CA . ILE A 1 178 ? 21.233 74.176 44.929 1.00 48.56 178 ILE A CA 1
ATOM 1407 C C . ILE A 1 178 ? 21.962 73.756 43.646 1.00 48.56 178 ILE A C 1
ATOM 1409 O O . ILE A 1 178 ? 21.670 72.716 43.058 1.00 48.56 178 ILE A O 1
ATOM 1413 N N . ASP A 1 179 ? 22.843 74.653 43.200 1.00 47.12 179 ASP A N 1
ATOM 1414 C CA . ASP A 1 179 ? 23.938 74.424 42.256 1.00 47.12 179 ASP A CA 1
ATOM 1415 C C . ASP A 1 179 ? 24.837 73.291 42.749 1.00 47.12 179 ASP A C 1
ATOM 1417 O O . ASP A 1 179 ? 25.223 73.337 43.907 1.00 47.12 179 ASP A O 1
ATOM 1421 N N . GLU A 1 180 ? 25.290 72.401 41.863 1.00 44.31 180 GLU A N 1
ATOM 1422 C CA . GLU A 1 180 ? 26.689 71.947 41.860 1.00 44.31 180 GLU A CA 1
ATOM 1423 C C . GLU A 1 180 ? 27.108 71.582 40.428 1.00 44.31 180 GLU A C 1
ATOM 1425 O O . GLU A 1 180 ? 26.652 70.609 39.826 1.00 44.31 180 GLU A O 1
ATOM 1430 N N . GLY A 1 181 ? 27.984 72.417 39.869 1.00 39.41 181 GLY A N 1
ATOM 1431 C CA . GLY A 1 181 ? 28.919 72.003 38.835 1.00 39.41 181 GLY A CA 1
ATOM 1432 C C . GLY A 1 181 ? 30.165 71.362 39.453 1.00 39.41 181 GLY A C 1
ATOM 1433 O O . GLY A 1 181 ? 30.402 71.473 40.652 1.00 39.41 181 GLY A O 1
ATOM 1434 N N . SER A 1 182 ? 31.009 70.811 38.574 1.00 38.62 182 SER A N 1
ATOM 1435 C CA . SER A 1 182 ? 32.288 70.132 38.860 1.00 38.62 182 SER A CA 1
ATOM 1436 C C . SER A 1 182 ? 32.093 68.671 39.303 1.00 38.62 182 SER A C 1
ATOM 1438 O O . SER A 1 182 ? 31.314 68.391 40.193 1.00 38.62 182 SER A O 1
ATOM 1440 N N . LEU A 1 183 ? 32.713 67.652 38.706 1.00 45.69 183 LEU A N 1
ATOM 1441 C CA . LEU A 1 183 ? 34.074 67.590 38.190 1.00 45.69 183 LEU A CA 1
ATOM 1442 C C . LEU A 1 183 ? 34.167 66.942 36.796 1.00 45.69 183 LEU A C 1
ATOM 1444 O O . LEU A 1 183 ? 33.556 65.915 36.506 1.00 45.69 183 LEU A O 1
ATOM 1448 N N . LYS A 1 184 ? 35.015 67.554 35.963 1.00 45.41 184 LYS A N 1
ATOM 1449 C CA . LYS A 1 184 ? 35.728 66.941 34.833 1.00 45.41 184 LYS A CA 1
ATOM 1450 C C . LYS A 1 184 ? 36.931 66.146 35.354 1.00 45.41 184 LYS A C 1
ATOM 1452 O O . LYS A 1 184 ? 37.502 66.587 36.342 1.00 45.41 184 LYS A O 1
ATOM 1457 N N . SER A 1 185 ? 37.350 65.140 34.580 1.00 42.12 185 SER A N 1
ATOM 1458 C CA . SER A 1 185 ? 38.736 64.793 34.166 1.00 42.12 185 SER A CA 1
ATOM 1459 C C . SER A 1 185 ? 38.847 63.269 34.061 1.00 42.12 185 SER A C 1
ATOM 1461 O O . SER A 1 185 ? 38.554 62.582 35.033 1.00 42.12 185 SER A O 1
ATOM 1463 N N . GLU A 1 186 ? 38.971 62.752 32.838 1.00 39.38 186 GLU A N 1
ATOM 1464 C CA . GLU A 1 186 ? 40.219 62.185 32.270 1.00 39.38 186 GLU A CA 1
ATOM 1465 C C . GLU A 1 186 ? 40.425 60.710 32.630 1.00 39.38 186 GLU A C 1
ATOM 1467 O O . GLU A 1 186 ? 40.486 60.375 33.831 1.00 39.38 186 GLU A O 1
#

Secondary structure (DSSP, 8-state):
----THHHHHHHT----B-TTS-B--PPP--SSTTHHHHHHSPTT--HHHHHHHHHHHHHHIIIIIIHHHHHHHHHHHHHHHHHHHHHHHHHHTTTSS---HHHHHHHHHHHHHS----HHHHHHHHHHHHHHHHHHHHHHHHHHHHHHHHHHHHHHHHHHHHHHHT-------------------